Protein AF-A0A3C0GTH6-F1 (afdb_monomer_lite)

Structure (mmCIF, N/CA/C/O backbone):
data_AF-A0A3C0GTH6-F1
#
_entry.id   AF-A0A3C0GTH6-F1
#
loop_
_atom_site.group_PDB
_atom_site.id
_atom_site.type_symbol
_atom_site.label_atom_id
_atom_site.label_alt_id
_atom_site.label_comp_id
_atom_site.label_asym_id
_atom_site.label_entity_id
_atom_site.label_seq_id
_atom_site.pdbx_PDB_ins_code
_atom_site.Cartn_x
_atom_site.Cartn_y
_atom_site.Cartn_z
_atom_site.occupancy
_atom_site.B_iso_or_equiv
_atom_site.auth_seq_id
_atom_site.auth_comp_id
_atom_site.auth_asym_id
_atom_site.auth_atom_id
_atom_site.pdbx_PDB_model_num
ATOM 1 N N . MET A 1 1 ? -40.517 3.176 51.994 1.00 83.94 1 MET A N 1
ATOM 2 C CA . MET A 1 1 ? -39.819 1.890 52.212 1.00 83.94 1 MET A CA 1
ATOM 3 C C . MET A 1 1 ? -38.589 2.144 53.067 1.00 83.94 1 MET A C 1
ATOM 5 O O . MET A 1 1 ? -37.761 2.969 52.677 1.00 83.94 1 MET A O 1
ATOM 9 N N . LYS A 1 2 ? -38.512 1.501 54.236 1.00 91.81 2 LYS A N 1
ATOM 10 C CA . LYS A 1 2 ? -37.347 1.581 55.134 1.00 91.81 2 LYS A CA 1
ATOM 11 C C . LYS A 1 2 ? -36.140 0.867 54.506 1.00 91.81 2 LYS A C 1
ATOM 13 O O . LYS A 1 2 ? -36.317 0.078 53.579 1.00 91.81 2 LYS A O 1
ATOM 18 N N . GLN A 1 3 ? -34.930 1.148 54.989 1.00 92.25 3 GLN A N 1
ATOM 19 C CA . GLN A 1 3 ? -33.700 0.558 54.444 1.00 92.25 3 GLN A CA 1
ATOM 20 C C . GLN A 1 3 ? -33.724 -0.977 54.476 1.00 92.25 3 GLN A C 1
ATOM 22 O O . GLN A 1 3 ? -33.403 -1.603 53.475 1.00 92.25 3 GLN A O 1
ATOM 27 N N . GLU A 1 4 ? -34.162 -1.586 55.577 1.00 93.31 4 GLU A N 1
ATOM 28 C CA . GLU A 1 4 ? -34.229 -3.050 55.721 1.00 93.31 4 GLU A CA 1
ATOM 29 C C . GLU A 1 4 ? -35.105 -3.700 54.646 1.00 93.31 4 GLU A C 1
ATOM 31 O O . GLU A 1 4 ? -34.702 -4.666 54.009 1.00 93.31 4 GLU A O 1
ATOM 36 N N . GLN A 1 5 ? -36.267 -3.105 54.362 1.00 93.12 5 GLN A N 1
ATOM 37 C CA . GLN A 1 5 ? -37.166 -3.562 53.299 1.00 93.12 5 GLN A CA 1
ATOM 38 C C . GLN A 1 5 ? -36.542 -3.392 51.906 1.00 93.12 5 GLN A C 1
ATOM 40 O O . GLN A 1 5 ? -36.746 -4.226 51.029 1.00 93.12 5 GLN A O 1
ATOM 45 N N . PHE A 1 6 ? -35.780 -2.313 51.693 1.00 93.81 6 PHE A N 1
ATOM 46 C CA . PHE A 1 6 ? -35.049 -2.092 50.443 1.00 93.81 6 PHE A CA 1
ATOM 47 C C . PHE A 1 6 ? -33.968 -3.158 50.237 1.00 93.81 6 PHE A C 1
ATOM 49 O O . PHE A 1 6 ? -33.869 -3.719 49.149 1.00 93.81 6 PHE A O 1
ATOM 56 N N . VAL A 1 7 ? -33.197 -3.459 51.285 1.00 94.06 7 VAL A N 1
ATOM 57 C CA . VAL A 1 7 ? -32.156 -4.491 51.255 1.00 94.06 7 VAL A CA 1
ATOM 58 C C . VAL A 1 7 ? -32.780 -5.864 51.027 1.00 94.06 7 VAL A C 1
ATOM 60 O O . VAL A 1 7 ? -32.408 -6.525 50.065 1.00 94.06 7 VAL A O 1
ATOM 63 N N . ALA A 1 8 ? -33.785 -6.255 51.814 1.00 93.88 8 ALA A N 1
ATOM 64 C CA . ALA A 1 8 ? -34.454 -7.549 51.672 1.00 93.88 8 ALA A CA 1
ATOM 65 C C . ALA A 1 8 ? -35.021 -7.774 50.259 1.00 93.88 8 ALA A C 1
ATOM 67 O O . ALA A 1 8 ? -34.976 -8.888 49.744 1.00 93.88 8 ALA A O 1
ATOM 68 N N . ARG A 1 9 ? -35.509 -6.709 49.609 1.00 95.00 9 ARG A N 1
ATOM 69 C CA . ARG A 1 9 ? -36.071 -6.779 48.255 1.00 95.00 9 ARG A CA 1
ATOM 70 C C . ARG A 1 9 ? -35.025 -7.003 47.162 1.00 95.00 9 ARG A C 1
ATOM 72 O O . ARG A 1 9 ? -35.307 -7.738 46.225 1.00 95.00 9 ARG A O 1
ATOM 79 N N . TYR A 1 10 ? -33.865 -6.349 47.238 1.00 95.31 10 TYR A N 1
ATOM 80 C CA . TYR A 1 10 ? -32.895 -6.311 46.129 1.00 95.31 10 TYR A CA 1
ATOM 81 C C . TYR A 1 10 ? -31.595 -7.083 46.399 1.00 95.31 10 TYR A C 1
ATOM 83 O O . TYR A 1 10 ? -30.781 -7.254 45.495 1.00 95.31 10 TYR A O 1
ATOM 91 N N . GLN A 1 11 ? -31.392 -7.592 47.615 1.00 93.44 11 GLN A N 1
ATOM 92 C CA . GLN A 1 11 ? -30.162 -8.284 48.004 1.00 93.44 11 GLN A CA 1
ATOM 93 C C . GLN A 1 11 ? -29.845 -9.503 47.132 1.00 93.44 11 GLN A C 1
ATOM 95 O O . GLN A 1 11 ? -28.676 -9.712 46.807 1.00 93.44 11 GLN A O 1
ATOM 100 N N . GLN A 1 12 ? -30.854 -10.281 46.726 1.00 92.19 12 GLN A N 1
ATOM 101 C CA . GLN A 1 12 ? -30.642 -11.436 45.848 1.00 92.19 12 GLN A CA 1
ATOM 102 C C . GLN A 1 12 ? -30.121 -11.016 44.466 1.00 92.19 12 GLN A C 1
ATOM 104 O O . GLN A 1 12 ? -29.203 -11.647 43.943 1.00 92.19 12 GLN A O 1
ATOM 109 N N . GLU A 1 13 ? -30.639 -9.916 43.906 1.00 92.12 13 GLU A N 1
ATOM 110 C CA . GLU A 1 13 ? -30.158 -9.365 42.632 1.00 92.12 13 GLU A CA 1
ATOM 111 C C . GLU A 1 13 ? -28.698 -8.906 42.745 1.00 92.12 13 GLU A C 1
ATOM 1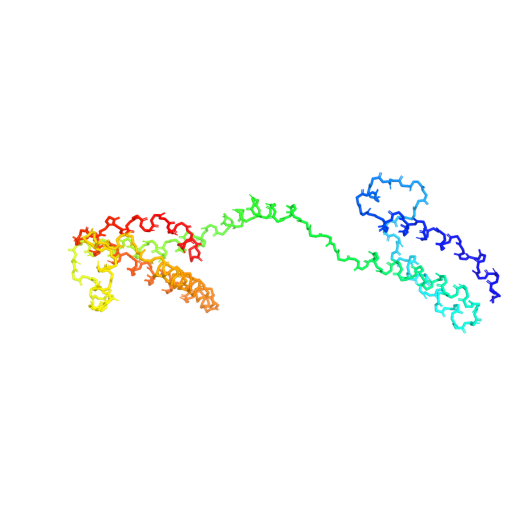13 O O . GLU A 1 13 ? -27.885 -9.200 41.868 1.00 92.12 13 GLU A O 1
ATOM 118 N N . TRP A 1 14 ? -28.339 -8.237 43.846 1.00 94.31 14 TRP A N 1
ATOM 119 C CA . TRP A 1 14 ? -26.960 -7.801 44.08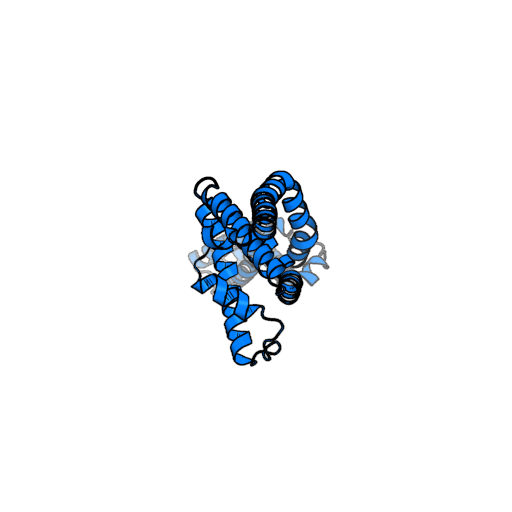6 1.00 94.31 14 TRP A CA 1
ATOM 120 C C . TRP A 1 14 ? -26.004 -8.980 44.227 1.00 94.31 14 TRP A C 1
ATOM 122 O O . TRP A 1 14 ? -24.937 -8.959 43.630 1.00 94.31 14 TRP A O 1
ATOM 132 N N . GLN A 1 15 ? -26.397 -10.027 44.957 1.00 92.25 15 GLN A N 1
ATOM 133 C CA . GLN A 1 15 ? -25.591 -11.241 45.116 1.00 92.25 15 GLN A CA 1
ATOM 134 C C . GLN A 1 15 ? -25.435 -12.022 43.804 1.00 92.25 15 GLN A C 1
ATOM 136 O O . GLN A 1 15 ? -24.406 -12.658 43.584 1.00 92.25 15 GLN A O 1
ATOM 141 N N . ALA A 1 16 ? -26.449 -12.022 42.935 1.00 90.12 16 ALA A N 1
ATOM 142 C CA . ALA A 1 16 ? -26.350 -12.632 41.610 1.00 90.12 16 ALA A CA 1
ATOM 143 C C . ALA A 1 16 ? -25.359 -11.867 40.719 1.00 90.12 16 ALA A C 1
ATOM 145 O O . ALA A 1 16 ? -24.488 -12.478 40.099 1.00 90.12 16 ALA A O 1
ATOM 146 N N . LEU A 1 17 ? -25.440 -10.532 40.720 1.00 90.12 17 LEU A N 1
ATOM 147 C CA . LEU A 1 17 ? -24.516 -9.682 39.975 1.00 90.12 17 LEU A CA 1
ATOM 148 C C . LEU A 1 17 ? -23.083 -9.787 40.515 1.00 90.12 17 LEU A C 1
ATOM 150 O O . LEU A 1 17 ? -22.151 -9.930 39.738 1.00 90.12 17 LEU A O 1
ATOM 154 N N . GLU A 1 18 ? -22.903 -9.784 41.834 1.00 90.25 18 GLU A N 1
ATOM 155 C CA . GLU A 1 18 ? -21.604 -9.935 42.503 1.00 90.25 18 GLU A CA 1
ATOM 156 C C . GLU A 1 18 ? -20.920 -11.263 42.135 1.00 90.25 18 GLU A C 1
ATOM 158 O O . GLU A 1 18 ? -19.745 -11.278 41.770 1.00 90.25 18 GLU A O 1
ATOM 163 N N . ARG A 1 19 ? -21.674 -12.373 42.116 1.00 87.75 19 ARG A N 1
ATOM 164 C CA . ARG A 1 19 ? -21.174 -13.678 41.644 1.00 87.75 19 ARG A CA 1
ATOM 165 C C . ARG A 1 19 ? -20.770 -13.647 40.171 1.00 87.75 19 ARG A C 1
ATOM 167 O O . ARG A 1 19 ? -19.719 -14.177 39.815 1.00 87.75 19 ARG A O 1
ATOM 174 N N . TRP A 1 20 ? -21.576 -13.015 39.320 1.00 87.62 20 TRP A N 1
ATOM 175 C CA . TRP A 1 20 ? -21.251 -12.863 37.902 1.00 87.62 20 TRP A CA 1
ATOM 176 C C . TRP A 1 20 ? -19.966 -12.040 37.696 1.00 87.62 20 TRP A C 1
ATOM 178 O O . TRP A 1 20 ? -19.085 -12.445 36.933 1.00 87.62 20 TRP A O 1
ATOM 188 N N . LEU A 1 21 ? -19.818 -10.931 38.432 1.00 87.81 21 LEU A N 1
ATOM 189 C CA . LEU A 1 21 ? -18.628 -10.077 38.399 1.00 87.81 21 LEU A CA 1
ATOM 190 C C . LEU A 1 21 ? -17.369 -10.838 38.827 1.00 87.81 21 LEU A C 1
ATOM 192 O O . LEU A 1 21 ? -16.340 -10.704 38.169 1.00 87.81 21 LEU A O 1
ATOM 196 N N . ALA A 1 22 ? -17.451 -11.672 39.867 1.00 85.00 22 ALA A N 1
ATOM 197 C CA . ALA A 1 22 ? -16.329 -12.499 40.312 1.00 85.00 22 ALA A CA 1
ATOM 198 C C . ALA A 1 22 ? -15.879 -13.494 39.224 1.00 85.00 22 ALA A C 1
ATOM 200 O O . ALA A 1 22 ? -14.697 -13.564 38.889 1.00 85.00 22 ALA A O 1
ATOM 201 N N . LEU A 1 23 ? -16.824 -14.199 38.590 1.00 81.81 23 LEU A N 1
ATOM 202 C CA . LEU A 1 23 ? -16.525 -15.175 37.532 1.00 81.81 23 LEU A CA 1
ATOM 203 C C . LEU A 1 23 ? -15.891 -14.536 36.286 1.00 81.81 23 LEU A C 1
ATOM 205 O O . LEU A 1 23 ? -15.044 -15.141 35.624 1.00 81.81 23 LEU A O 1
ATOM 209 N N . ARG A 1 24 ? -16.327 -13.326 35.924 1.00 78.00 24 ARG A N 1
ATOM 210 C CA . ARG A 1 24 ? -15.932 -12.642 34.680 1.00 78.00 24 ARG A CA 1
ATOM 211 C C . ARG A 1 24 ? -14.771 -11.655 34.876 1.00 78.00 24 ARG A C 1
ATOM 213 O O . ARG A 1 24 ? -14.090 -11.331 33.902 1.00 78.00 24 ARG A O 1
ATOM 220 N N . GLY A 1 25 ? -14.507 -11.233 36.114 1.00 70.12 25 GLY A N 1
ATOM 221 C CA . GLY A 1 25 ? -13.429 -10.320 36.501 1.00 70.12 25 GLY A CA 1
ATOM 222 C C . GLY A 1 25 ? -12.029 -10.932 36.443 1.00 70.12 25 GLY A C 1
ATOM 223 O O . GLY A 1 25 ? -11.087 -10.256 36.035 1.00 70.12 25 GLY A O 1
ATOM 224 N N . GLU A 1 26 ? -11.881 -12.216 36.780 1.00 65.56 26 GLU A N 1
ATOM 225 C CA . GLU A 1 26 ? -10.556 -12.820 36.992 1.00 65.56 26 GLU A CA 1
ATOM 226 C C . GLU A 1 26 ? -9.859 -13.321 35.714 1.00 65.56 26 GLU A C 1
ATOM 228 O O . GLU A 1 26 ? -8.633 -13.379 35.670 1.00 65.56 26 GLU A O 1
ATOM 233 N N . SER A 1 27 ? -10.590 -13.683 34.650 1.00 60.59 27 SER A N 1
ATOM 234 C CA . SER A 1 27 ? -10.046 -13.857 33.285 1.00 60.59 27 SER A CA 1
ATOM 235 C C . SER A 1 27 ? -11.119 -14.305 32.286 1.00 60.59 27 SER A C 1
ATOM 237 O O . SER A 1 27 ? -11.820 -15.292 32.502 1.00 60.59 27 SER A O 1
ATOM 239 N N . ALA A 1 28 ? -11.162 -13.677 31.105 1.00 58.16 28 ALA A N 1
ATOM 240 C CA . ALA A 1 28 ? -12.098 -14.045 30.033 1.00 58.16 28 ALA A CA 1
ATOM 241 C C . ALA A 1 28 ? -11.975 -15.519 29.577 1.00 58.16 28 ALA A C 1
ATOM 243 O O . ALA A 1 28 ? -12.944 -16.109 29.105 1.00 58.16 28 ALA A O 1
ATOM 244 N N . ARG A 1 29 ? -10.789 -16.136 29.728 1.00 55.38 29 ARG A N 1
ATOM 245 C CA . ARG A 1 29 ? -10.550 -17.554 29.397 1.00 55.38 29 ARG A CA 1
ATOM 246 C C . ARG A 1 29 ? -11.097 -18.529 30.447 1.00 55.38 29 ARG A C 1
ATOM 248 O O . ARG A 1 29 ? -11.616 -19.566 30.043 1.00 55.38 29 ARG A O 1
ATOM 255 N N . ARG A 1 30 ? -11.006 -18.233 31.753 1.00 58.69 30 ARG A N 1
ATOM 256 C CA . ARG A 1 30 ? -11.640 -19.075 32.792 1.00 58.69 30 ARG A CA 1
ATOM 257 C C . ARG A 1 30 ? -13.153 -18.920 32.765 1.00 58.69 30 ARG A C 1
ATOM 259 O O . ARG A 1 30 ? -13.859 -19.921 32.815 1.00 58.69 30 ARG A O 1
ATOM 266 N N . ALA A 1 31 ? -13.629 -17.696 32.554 1.00 59.06 31 ALA A N 1
ATOM 267 C CA . ALA A 1 31 ? -15.051 -17.395 32.525 1.00 59.06 31 ALA A CA 1
ATOM 268 C C . ALA A 1 31 ? -15.803 -18.139 31.399 1.00 59.06 31 ALA A C 1
ATOM 270 O O . ALA A 1 31 ? -16.915 -18.607 31.613 1.00 59.06 31 ALA A O 1
ATOM 271 N N . ARG A 1 32 ? -15.178 -18.326 30.224 1.00 58.53 32 ARG A N 1
ATOM 272 C CA . ARG A 1 32 ? -15.741 -19.134 29.120 1.00 58.53 32 ARG A CA 1
ATOM 273 C C . ARG A 1 32 ? -15.737 -20.646 29.370 1.00 58.53 32 ARG A C 1
ATOM 275 O O . ARG A 1 32 ? -16.474 -21.356 28.702 1.00 58.53 32 ARG A O 1
ATOM 282 N N . ARG A 1 33 ? -14.883 -21.150 30.269 1.00 58.53 33 ARG A N 1
ATOM 283 C CA . ARG A 1 33 ? -14.788 -22.588 30.588 1.00 58.53 33 ARG A CA 1
ATOM 284 C C . ARG A 1 33 ? -15.722 -23.006 31.720 1.00 58.53 33 ARG A C 1
ATOM 286 O O . ARG A 1 33 ? -16.076 -24.175 31.798 1.00 58.53 33 ARG A O 1
ATOM 293 N N . GLN A 1 34 ? -16.106 -22.075 32.587 1.00 59.78 34 GLN A N 1
ATOM 294 C CA . GLN A 1 34 ? -17.060 -22.322 33.661 1.00 59.78 34 GLN A CA 1
ATOM 295 C C . GLN A 1 34 ? -18.467 -21.965 33.180 1.00 59.78 34 GLN A C 1
ATOM 297 O O . GLN A 1 34 ? -18.884 -20.808 33.237 1.00 59.78 34 GLN A O 1
ATOM 302 N N . VAL A 1 35 ? -19.197 -22.974 32.701 1.00 54.44 35 VAL A N 1
ATOM 303 C CA . VAL A 1 35 ? -20.661 -22.923 32.637 1.00 54.44 35 VAL A CA 1
ATOM 304 C C . VAL A 1 35 ? -21.136 -23.049 34.081 1.00 54.44 35 VAL A C 1
ATOM 306 O O . VAL A 1 35 ? -21.155 -24.139 34.643 1.00 54.44 35 VAL A O 1
ATOM 309 N N . ALA A 1 36 ? -21.376 -21.917 34.735 1.00 56.75 36 ALA A N 1
ATOM 310 C CA . ALA A 1 36 ? -21.916 -21.921 36.083 1.00 56.75 36 ALA A CA 1
ATOM 311 C C . ALA A 1 36 ? -23.438 -22.076 35.994 1.00 56.75 36 ALA A C 1
ATOM 313 O O . ALA A 1 36 ? -24.129 -21.130 35.612 1.00 56.75 36 ALA A O 1
ATOM 314 N N . ASP A 1 37 ? -23.947 -23.253 36.364 1.00 52.50 37 ASP A N 1
ATOM 315 C CA . ASP A 1 37 ? -25.364 -23.431 36.690 1.00 52.50 37 ASP A CA 1
ATOM 316 C C . ASP A 1 37 ? -25.766 -22.358 37.719 1.00 52.50 37 ASP A C 1
ATOM 318 O O . ASP A 1 37 ? -25.103 -22.181 38.744 1.00 52.50 37 ASP A O 1
ATOM 322 N N . ASN A 1 38 ? -26.844 -21.620 37.437 1.00 55.56 38 ASN A N 1
ATOM 323 C CA . ASN A 1 38 ? -27.383 -20.508 38.241 1.00 55.56 38 ASN A CA 1
ATOM 324 C C . ASN A 1 38 ? -26.607 -19.171 38.236 1.00 55.56 38 ASN A C 1
ATOM 326 O O . ASN A 1 38 ? -26.821 -18.345 39.134 1.00 55.56 38 ASN A O 1
ATOM 330 N N . ALA A 1 39 ? -25.734 -18.910 37.258 1.00 66.75 39 ALA A N 1
ATOM 331 C CA . ALA A 1 39 ? -25.234 -17.553 37.004 1.00 66.75 39 ALA A CA 1
ATOM 332 C C . ALA A 1 39 ? -26.184 -16.766 36.080 1.00 66.75 39 ALA A C 1
ATOM 334 O O . ALA A 1 39 ? -26.889 -17.350 35.263 1.00 66.75 39 ALA A O 1
ATOM 335 N N . LEU A 1 40 ? -26.207 -15.433 36.212 1.00 79.25 40 LEU A N 1
ATOM 336 C CA . LEU A 1 40 ? -26.922 -14.557 35.273 1.00 79.25 40 LEU A CA 1
ATOM 337 C C . LEU A 1 40 ? -26.399 -14.784 33.847 1.00 79.25 40 LEU A C 1
ATOM 339 O O . LEU A 1 40 ? -25.184 -14.887 33.656 1.00 79.25 40 LEU A O 1
ATOM 343 N N . ASN A 1 41 ? -27.298 -14.811 32.861 1.00 82.12 41 ASN A N 1
ATOM 344 C CA . ASN A 1 41 ? -26.899 -14.851 31.458 1.00 82.12 41 ASN A CA 1
ATOM 345 C C . ASN A 1 41 ? -26.163 -13.559 31.093 1.00 82.12 41 ASN A C 1
ATOM 347 O O . ASN A 1 41 ? -26.566 -12.470 31.506 1.00 82.12 41 ASN A O 1
ATOM 351 N N . ASP A 1 42 ? -25.113 -13.675 30.276 1.00 83.62 42 ASP A N 1
ATOM 352 C CA . ASP A 1 42 ? -24.306 -12.525 29.846 1.00 83.62 42 ASP A CA 1
ATOM 353 C C . ASP A 1 42 ? -25.165 -11.462 29.110 1.00 83.62 42 ASP A C 1
ATOM 355 O O . ASP A 1 42 ? -24.876 -10.268 29.197 1.00 83.62 42 ASP A O 1
ATOM 359 N N . GLU A 1 43 ? -26.258 -11.876 28.455 1.00 85.31 43 GLU A N 1
ATOM 360 C CA . GLU A 1 43 ? -27.211 -11.008 27.739 1.00 85.31 43 GLU A CA 1
ATOM 361 C C . GLU A 1 43 ? -28.067 -10.126 28.667 1.00 85.31 43 GLU A C 1
ATOM 363 O O . GLU A 1 43 ? -28.437 -9.010 28.294 1.00 85.31 43 GLU A O 1
ATOM 368 N N . ASP A 1 44 ? -28.332 -10.575 29.898 1.00 88.12 44 ASP A N 1
ATOM 369 C CA . ASP A 1 44 ? -29.209 -9.878 30.850 1.00 88.12 44 ASP A CA 1
ATOM 370 C C . ASP A 1 44 ? -28.457 -8.812 31.671 1.00 88.12 44 ASP A C 1
ATOM 372 O O . ASP A 1 44 ? -29.049 -7.910 32.281 1.00 88.12 44 ASP A O 1
ATOM 376 N N . ILE A 1 45 ? -27.122 -8.860 31.672 1.00 90.38 45 ILE A N 1
ATOM 377 C CA . ILE A 1 45 ? -26.257 -7.998 32.489 1.00 90.38 45 ILE A CA 1
ATOM 378 C C . ILE A 1 45 ? -26.481 -6.498 32.262 1.00 90.38 45 ILE A C 1
ATOM 380 O O . ILE A 1 45 ? -26.557 -5.772 33.260 1.00 90.38 45 ILE A O 1
ATOM 384 N N . PRO A 1 46 ? -26.663 -5.981 31.029 1.00 91.94 46 PRO A N 1
ATOM 385 C CA . PRO A 1 46 ? -26.982 -4.568 30.827 1.00 91.94 46 PRO A CA 1
ATOM 386 C C . PRO A 1 46 ? -28.263 -4.133 31.556 1.00 91.94 46 PRO A C 1
ATOM 388 O O . PRO A 1 46 ? -28.354 -3.005 32.050 1.00 91.94 46 PRO A O 1
ATOM 391 N N . GLN A 1 47 ? -29.267 -5.010 31.663 1.00 93.75 47 GLN A N 1
ATOM 392 C CA . GLN A 1 47 ? -30.494 -4.715 32.401 1.00 93.75 47 GLN A CA 1
ATOM 393 C C . GLN A 1 47 ? -30.247 -4.687 33.914 1.00 93.75 47 GLN A C 1
ATOM 395 O O . GLN A 1 47 ? -30.648 -3.719 34.568 1.00 93.75 47 GLN A O 1
ATOM 400 N N . HIS A 1 48 ? -29.554 -5.690 34.457 1.00 93.25 48 HIS A N 1
ATOM 401 C CA . HIS A 1 48 ? -29.194 -5.748 35.879 1.00 93.25 48 HIS A CA 1
ATOM 402 C C . HIS A 1 48 ? -28.304 -4.571 36.301 1.00 93.25 48 HIS A C 1
ATOM 404 O O . HIS A 1 48 ? -28.533 -3.964 37.347 1.00 93.25 48 HIS A O 1
ATOM 410 N N . TYR A 1 49 ? -27.354 -4.172 35.453 1.00 94.56 49 TYR A N 1
ATOM 411 C CA . TYR A 1 49 ? -26.499 -3.008 35.679 1.00 94.56 49 TYR A CA 1
ATOM 412 C C . TYR A 1 49 ? -27.302 -1.701 35.744 1.00 94.56 49 TYR A C 1
ATOM 414 O O . TYR A 1 49 ? -27.139 -0.912 36.676 1.00 94.56 49 TYR A O 1
ATOM 422 N N . ARG A 1 50 ? -28.239 -1.481 34.809 1.00 95.12 50 ARG A N 1
ATOM 423 C CA . ARG A 1 50 ? -29.129 -0.304 34.848 1.00 95.12 50 ARG A CA 1
ATOM 424 C C . ARG A 1 50 ? -29.979 -0.271 36.120 1.00 95.12 50 ARG A C 1
ATOM 426 O O . ARG A 1 50 ? -30.127 0.796 36.717 1.00 95.12 50 ARG A O 1
ATOM 433 N N . ARG A 1 51 ? -30.501 -1.422 36.560 1.00 95.75 51 ARG A N 1
ATOM 434 C CA . ARG A 1 51 ? -31.253 -1.539 37.822 1.00 95.75 51 ARG A CA 1
ATOM 435 C C . ARG A 1 51 ? -30.386 -1.214 39.037 1.00 95.75 51 ARG A C 1
ATOM 437 O O . ARG A 1 51 ? -30.828 -0.447 39.891 1.00 95.75 51 ARG A O 1
ATOM 444 N N . LEU A 1 52 ? -29.145 -1.702 39.083 1.00 96.50 52 LEU A N 1
ATOM 445 C CA . LEU A 1 52 ? -28.189 -1.356 40.138 1.00 96.50 52 LEU A CA 1
ATOM 446 C C . LEU A 1 52 ? -27.949 0.160 40.204 1.00 96.50 52 LEU A C 1
ATOM 448 O O . LEU A 1 52 ? -27.986 0.742 41.288 1.00 96.50 52 LEU A O 1
ATOM 452 N N . CYS A 1 53 ? -27.766 0.822 39.059 1.00 96.62 53 CYS A N 1
ATOM 453 C CA . CYS A 1 53 ? -27.602 2.277 39.003 1.00 96.62 53 CYS A CA 1
ATOM 454 C C . CYS A 1 53 ? -28.836 3.022 39.541 1.00 96.62 53 CYS A C 1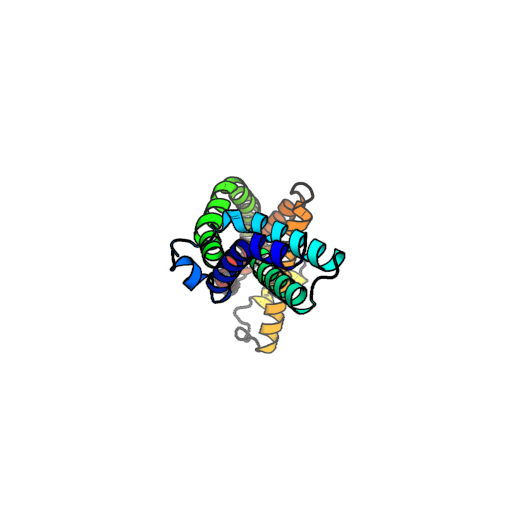
ATOM 456 O O . CYS A 1 53 ? -28.695 3.977 40.309 1.00 96.62 53 CYS A O 1
ATOM 458 N N . GLN A 1 54 ? -30.047 2.567 39.200 1.00 97.19 54 GLN A N 1
ATOM 459 C CA . GLN A 1 54 ? -31.296 3.124 39.738 1.00 97.19 54 GLN A CA 1
ATOM 460 C C . GLN A 1 54 ? -31.400 2.929 41.259 1.00 97.19 54 GLN A C 1
ATOM 462 O O . GLN A 1 54 ? -31.764 3.855 41.985 1.00 97.19 54 GLN A O 1
ATOM 467 N N . GLN A 1 55 ? -31.046 1.742 41.754 1.00 96.75 55 GLN A N 1
ATOM 468 C CA . GLN A 1 55 ? -31.042 1.404 43.179 1.00 96.75 55 GLN A CA 1
ATOM 469 C C . GLN A 1 55 ? -30.016 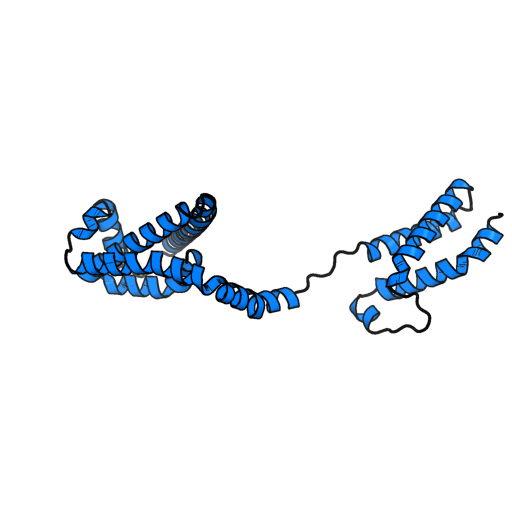2.240 43.958 1.00 96.75 55 GLN A C 1
ATOM 471 O O . GLN A 1 55 ? -30.345 2.757 45.026 1.00 96.75 55 GLN A O 1
ATOM 476 N N . LEU A 1 56 ? -28.815 2.449 43.409 1.00 97.56 56 LEU A N 1
ATOM 477 C CA . LEU A 1 56 ? -27.790 3.328 43.979 1.00 97.56 56 LEU A CA 1
ATOM 478 C C . LEU A 1 56 ? -28.271 4.786 44.048 1.00 97.56 56 LEU A C 1
ATOM 480 O O . LEU A 1 56 ? -28.136 5.431 45.089 1.00 97.56 56 LEU A O 1
ATOM 484 N N . ALA A 1 57 ? -28.871 5.301 42.971 1.00 96.94 57 ALA A N 1
ATOM 485 C CA . ALA A 1 57 ? -29.430 6.653 42.946 1.00 96.94 57 ALA A CA 1
ATOM 486 C C . ALA A 1 57 ? -30.552 6.827 43.985 1.00 96.94 57 ALA A C 1
ATOM 488 O O . ALA A 1 57 ? -30.590 7.831 44.701 1.00 96.94 57 ALA A O 1
ATOM 489 N N . LEU A 1 58 ? -31.432 5.828 44.124 1.00 96.62 58 LEU A N 1
ATOM 490 C CA . LEU A 1 58 ? -32.506 5.844 45.116 1.00 96.62 58 LEU A CA 1
ATOM 491 C C . LEU A 1 58 ? -31.969 5.782 46.553 1.00 96.62 58 LEU A C 1
ATOM 493 O O . LEU A 1 58 ? -32.466 6.510 47.412 1.00 96.62 58 LEU A O 1
ATOM 497 N N . ALA A 1 59 ? -30.956 4.947 46.809 1.00 96.19 59 ALA A N 1
ATOM 498 C CA . ALA A 1 59 ? -30.322 4.820 48.119 1.00 96.19 59 ALA A CA 1
ATOM 499 C C . ALA A 1 59 ? -29.655 6.131 48.561 1.00 96.19 59 ALA A C 1
ATOM 501 O O . ALA A 1 59 ? -29.833 6.550 49.705 1.00 96.19 59 ALA A O 1
ATOM 502 N N . ARG A 1 60 ? -28.972 6.821 47.635 1.00 96.38 60 ARG A N 1
ATOM 503 C CA . ARG A 1 60 ? -28.397 8.156 47.868 1.00 96.38 60 ARG A CA 1
ATOM 504 C C . ARG A 1 60 ? -29.475 9.199 48.157 1.00 96.38 60 ARG A C 1
ATOM 506 O O . ARG A 1 60 ? -29.395 9.887 49.166 1.00 96.38 60 ARG A O 1
ATOM 513 N N . LYS A 1 61 ? -30.516 9.279 47.317 1.00 96.38 61 LYS A N 1
ATOM 514 C CA . LYS A 1 61 ? -31.612 10.254 47.480 1.00 96.38 61 LYS A CA 1
ATOM 515 C C . LYS A 1 61 ? -32.353 10.096 48.811 1.00 96.38 61 LYS A C 1
ATOM 517 O O . LYS A 1 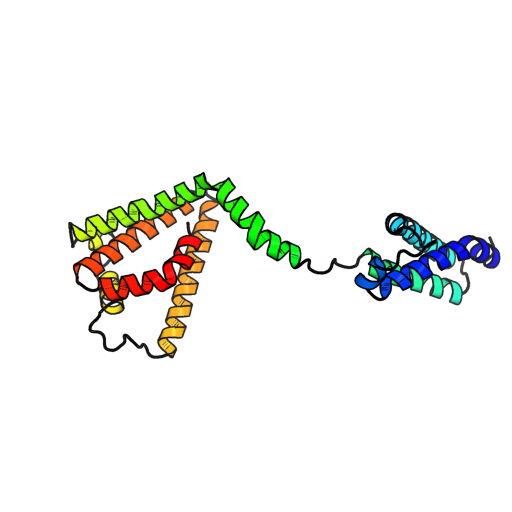61 ? -32.832 11.080 49.362 1.00 96.38 61 LYS A O 1
ATOM 522 N N . ARG A 1 62 ? -32.484 8.866 49.313 1.00 94.88 62 ARG A N 1
ATOM 523 C CA . ARG A 1 62 ? -33.173 8.571 50.579 1.00 94.88 62 ARG A CA 1
ATOM 524 C C . ARG A 1 62 ? -32.285 8.666 51.820 1.00 94.88 62 ARG A C 1
ATOM 526 O O . ARG A 1 62 ? -32.807 8.466 52.911 1.00 94.88 62 ARG A O 1
ATOM 533 N N . GLY A 1 63 ? -30.988 8.938 51.667 1.00 93.94 63 GLY A N 1
ATOM 534 C CA . GLY A 1 63 ? -30.062 9.022 52.797 1.00 93.94 63 GLY A CA 1
ATOM 535 C C . GLY A 1 63 ? -29.906 7.700 53.555 1.00 93.94 63 GLY A C 1
ATOM 536 O O . GLY A 1 63 ? -29.844 7.704 54.780 1.00 93.94 63 GLY A O 1
ATOM 537 N N . TYR A 1 64 ? -29.893 6.561 52.850 1.00 96.25 64 TYR A N 1
ATOM 538 C CA . TYR A 1 64 ? -29.581 5.269 53.475 1.00 96.25 64 TYR A CA 1
ATOM 539 C C . TYR A 1 64 ? -28.125 5.211 53.964 1.00 96.25 64 TYR A C 1
ATOM 541 O O . TYR A 1 64 ? -27.311 6.071 53.629 1.00 96.25 64 TYR A O 1
ATOM 549 N N . SER A 1 65 ? -27.797 4.191 54.765 1.00 96.31 65 SER A N 1
ATOM 550 C CA . SER A 1 65 ? -26.506 4.104 55.445 1.00 96.31 65 SER A CA 1
ATOM 551 C C . SER A 1 65 ? -25.318 4.200 54.472 1.00 96.31 65 SER A C 1
ATOM 553 O O . SER A 1 65 ? -25.359 3.618 53.379 1.00 96.31 65 SER A O 1
ATOM 555 N N . PRO A 1 66 ? -24.218 4.874 54.870 1.00 95.00 66 PRO A N 1
ATOM 556 C CA . PRO A 1 66 ? -23.027 5.002 54.030 1.00 95.00 66 PRO A CA 1
ATOM 557 C C . PRO A 1 66 ? -22.465 3.653 53.568 1.00 95.00 66 PRO A C 1
ATOM 559 O O . PRO A 1 66 ? -22.009 3.528 52.437 1.00 95.00 66 PRO A O 1
ATOM 562 N N . GLN A 1 67 ? -22.564 2.622 54.414 1.00 95.38 67 GLN A N 1
ATOM 563 C CA . GLN A 1 67 ? -22.117 1.257 54.116 1.00 95.38 67 GLN A CA 1
ATOM 564 C C . GLN A 1 67 ? -22.886 0.643 52.937 1.00 95.38 67 GLN A C 1
ATOM 566 O O . GLN A 1 67 ? -22.282 0.047 52.045 1.00 95.38 67 GLN A O 1
ATOM 571 N N . LEU A 1 68 ? -24.214 0.815 52.897 1.00 94.88 68 LEU A N 1
ATOM 572 C CA . LEU A 1 68 ? -25.035 0.310 51.797 1.00 94.88 68 LEU A CA 1
ATOM 573 C C . LEU A 1 68 ? -24.706 1.043 50.494 1.00 94.88 68 LEU A C 1
ATOM 575 O O . LEU A 1 68 ? -24.515 0.408 49.459 1.00 94.88 68 LEU A O 1
ATOM 579 N N . VAL A 1 69 ? -24.613 2.374 50.548 1.00 96.75 69 VAL A N 1
ATOM 580 C CA . VAL A 1 69 ? -24.278 3.193 49.375 1.00 96.75 69 VAL A CA 1
ATOM 581 C C . VAL A 1 69 ? -22.899 2.820 48.829 1.00 96.75 69 VAL A C 1
ATOM 583 O O . VAL A 1 69 ? -22.764 2.624 47.621 1.00 96.75 69 VAL A O 1
ATOM 586 N N . ALA A 1 70 ? -21.902 2.658 49.703 1.00 96.44 70 ALA A N 1
ATOM 587 C CA . ALA A 1 70 ? -20.553 2.250 49.324 1.00 96.44 70 ALA A CA 1
ATOM 588 C C . ALA A 1 70 ? -20.540 0.874 48.641 1.00 96.44 70 ALA A C 1
ATOM 590 O O . ALA A 1 70 ? -19.920 0.723 47.589 1.00 96.44 70 ALA A O 1
ATOM 591 N N . ARG A 1 71 ? -21.287 -0.106 49.171 1.00 95.31 71 ARG A N 1
ATOM 592 C CA . ARG A 1 71 ? -21.410 -1.436 48.555 1.00 95.31 71 ARG A CA 1
ATOM 593 C C . ARG A 1 71 ? -21.986 -1.369 47.139 1.00 95.31 71 ARG A C 1
ATOM 595 O O . ARG A 1 71 ? -21.412 -1.939 46.215 1.00 95.31 71 ARG A O 1
ATOM 602 N N . LEU A 1 72 ? -23.109 -0.672 46.953 1.00 96.38 72 LEU A N 1
ATOM 603 C CA . LEU A 1 72 ? -23.749 -0.554 45.634 1.00 96.38 72 LEU A CA 1
ATOM 604 C C . LEU A 1 72 ? -22.870 0.206 44.638 1.00 96.38 72 LEU A C 1
ATOM 606 O O . LEU A 1 72 ? -22.835 -0.127 43.454 1.00 96.38 72 LEU A O 1
ATOM 610 N N . GLN A 1 73 ? -22.140 1.211 45.119 1.00 96.69 73 GLN A N 1
ATOM 611 C CA . GLN A 1 73 ? -21.189 1.959 44.310 1.00 96.69 73 GLN A CA 1
ATOM 612 C C . GLN A 1 73 ? -20.023 1.082 43.843 1.00 96.69 73 GLN A C 1
ATOM 614 O O . GLN A 1 73 ? -19.662 1.158 42.671 1.00 96.69 73 GLN A O 1
ATOM 619 N N . LEU A 1 74 ? -19.482 0.227 44.713 1.00 94.75 74 LEU A N 1
ATOM 620 C CA . LEU A 1 74 ? -18.409 -0.705 44.366 1.00 94.75 74 LEU A CA 1
ATOM 621 C C . LEU A 1 74 ? -18.865 -1.714 43.301 1.00 94.75 74 LEU A C 1
ATOM 623 O O . LEU A 1 74 ? -18.186 -1.877 42.288 1.00 94.75 74 LEU A O 1
ATOM 627 N N . LEU A 1 75 ? -20.050 -2.313 43.468 1.00 93.88 75 LEU A N 1
ATOM 628 C CA . LEU A 1 75 ? -20.636 -3.211 42.461 1.00 93.88 75 LEU A CA 1
ATOM 629 C C . LEU A 1 75 ? -20.832 -2.508 41.110 1.00 93.88 75 LEU A C 1
ATOM 631 O O . LEU A 1 75 ? -20.564 -3.083 40.056 1.00 93.88 75 LEU A O 1
ATOM 635 N N . MET A 1 76 ? -21.267 -1.245 41.129 1.00 95.50 76 MET A N 1
ATOM 636 C CA . MET A 1 76 ? -21.462 -0.458 39.912 1.00 95.50 76 MET A CA 1
ATOM 637 C C . MET A 1 76 ? -20.127 -0.171 39.217 1.00 95.50 76 MET A C 1
ATOM 639 O O . MET A 1 76 ? -20.029 -0.320 38.001 1.00 95.50 76 MET A O 1
ATOM 643 N N . GLN A 1 77 ? -19.085 0.186 39.968 1.00 93.06 77 GLN A N 1
ATOM 644 C CA . GLN A 1 77 ? -17.753 0.431 39.409 1.00 93.06 77 GLN A CA 1
ATOM 645 C C . GLN A 1 77 ? -17.160 -0.834 38.775 1.00 93.06 77 GLN A C 1
ATOM 647 O O . GLN A 1 77 ? -16.662 -0.783 37.650 1.00 93.06 77 GLN A O 1
ATOM 652 N N . GLN A 1 78 ? -17.273 -1.981 39.449 1.00 90.31 78 GLN A N 1
ATOM 653 C CA . GLN A 1 78 ? -16.821 -3.268 38.913 1.00 90.31 78 GLN A CA 1
ATOM 654 C C . GLN A 1 78 ? -17.592 -3.667 37.647 1.00 90.31 78 GLN A C 1
ATOM 656 O O . GLN A 1 78 ? -16.986 -4.062 36.650 1.00 90.31 78 GLN A O 1
ATOM 661 N N . GLY A 1 79 ? -18.920 -3.510 37.652 1.00 89.94 79 GLY A N 1
ATOM 662 C CA . GLY A 1 79 ? -19.752 -3.775 36.477 1.00 89.94 79 GLY A CA 1
ATOM 663 C C . GLY A 1 79 ? -19.414 -2.878 35.294 1.00 89.94 79 GLY A C 1
ATOM 664 O O . GLY A 1 79 ? -19.340 -3.359 34.165 1.00 89.94 79 GLY A O 1
ATOM 665 N N . HIS A 1 80 ? -19.125 -1.600 35.549 1.00 90.12 80 HIS A N 1
ATOM 666 C CA . HIS A 1 80 ? -18.714 -0.659 34.513 1.00 90.12 80 HIS A CA 1
ATOM 667 C C . HIS A 1 80 ? -17.434 -1.118 33.804 1.00 90.12 80 HIS A C 1
ATOM 669 O O . HIS A 1 80 ? -17.389 -1.162 32.575 1.00 90.12 80 HIS A O 1
ATOM 675 N N . GLY A 1 81 ? -16.419 -1.524 34.574 1.00 85.12 81 GLY A N 1
ATOM 676 C CA . GLY A 1 81 ? -15.137 -1.971 34.028 1.00 85.12 81 GLY A CA 1
ATOM 677 C C . GLY A 1 81 ? -15.239 -3.209 33.133 1.00 85.12 81 GLY A C 1
ATOM 678 O O . GLY A 1 81 ? -14.441 -3.353 32.211 1.00 85.12 81 GLY A O 1
ATOM 679 N N . LEU A 1 82 ? -16.219 -4.087 33.369 1.00 84.06 82 LEU A N 1
ATOM 680 C CA . LEU A 1 82 ? -16.438 -5.283 32.550 1.00 84.06 82 LEU A CA 1
ATOM 681 C C . LEU A 1 82 ? -17.327 -5.027 31.329 1.00 84.06 82 LEU A C 1
ATOM 683 O O . LEU A 1 82 ? -16.994 -5.502 30.245 1.00 84.06 82 LEU A O 1
ATOM 687 N N . LEU A 1 83 ? -18.417 -4.267 31.479 1.00 85.00 83 LEU A N 1
ATOM 688 C CA . LEU A 1 83 ? -19.344 -3.947 30.382 1.00 85.00 83 LEU A CA 1
ATOM 689 C C . LEU A 1 83 ? -18.694 -3.096 29.288 1.00 85.00 83 LEU A C 1
ATOM 691 O O . LEU A 1 83 ? -18.969 -3.296 28.109 1.00 85.00 83 LEU A O 1
ATOM 695 N N . TYR A 1 84 ? -17.823 -2.167 29.677 1.00 83.88 84 TYR A N 1
ATOM 696 C CA . TYR A 1 84 ? -17.164 -1.235 28.760 1.00 83.88 84 TYR A CA 1
ATOM 697 C C . TYR A 1 84 ? -15.701 -1.606 28.493 1.00 83.88 84 TYR A C 1
ATOM 699 O O . TYR A 1 84 ? -14.908 -0.774 28.054 1.00 83.88 84 TYR A O 1
ATOM 707 N N . ARG A 1 85 ? -15.318 -2.863 28.752 1.00 80.38 85 ARG A N 1
ATOM 708 C CA . ARG A 1 85 ? -13.963 -3.341 28.485 1.00 80.38 85 ARG A CA 1
ATOM 709 C C . ARG A 1 85 ? -13.702 -3.383 26.980 1.00 80.38 85 ARG A C 1
ATOM 711 O O . ARG A 1 85 ? -14.432 -4.039 26.240 1.00 80.38 85 ARG A O 1
ATOM 718 N N . THR A 1 86 ? -12.598 -2.782 26.541 1.00 74.06 86 THR A N 1
ATOM 719 C CA . THR A 1 86 ? -12.119 -2.938 25.163 1.00 74.06 86 THR A CA 1
ATOM 720 C C . THR A 1 86 ? -11.883 -4.424 24.865 1.00 74.06 86 THR A C 1
ATOM 722 O O . THR A 1 86 ? -11.169 -5.090 25.628 1.00 74.06 86 THR A O 1
ATOM 725 N N . PRO A 1 87 ? -12.459 -4.975 23.780 1.00 69.50 87 PRO A N 1
ATOM 726 C CA . PRO A 1 87 ? -12.186 -6.345 23.376 1.00 69.50 87 PRO A CA 1
ATOM 727 C C . PRO A 1 87 ? -10.674 -6.557 23.212 1.00 69.50 87 PRO A C 1
ATOM 729 O O . PRO A 1 87 ? -9.999 -5.680 22.670 1.00 69.50 87 PRO A O 1
ATOM 732 N N . PRO A 1 88 ? -10.110 -7.698 23.649 1.00 71.69 88 PRO A N 1
ATOM 733 C CA . PRO A 1 88 ? -8.703 -7.977 23.398 1.00 71.69 88 PRO A CA 1
ATOM 734 C C . PRO A 1 88 ? -8.441 -8.050 21.883 1.00 71.69 88 PRO A C 1
ATOM 736 O O . PRO A 1 88 ? -9.319 -8.512 21.142 1.00 71.69 88 PRO A O 1
ATOM 739 N N . PRO A 1 89 ? -7.246 -7.642 21.413 1.00 74.44 89 PRO A N 1
ATOM 740 C CA . PRO A 1 89 ? -6.896 -7.718 20.001 1.00 74.44 89 PRO A CA 1
ATOM 741 C C . PRO A 1 89 ? -7.030 -9.160 19.507 1.00 74.44 89 PRO A C 1
ATOM 743 O O . PRO A 1 89 ? -6.473 -10.102 20.079 1.00 74.44 89 PRO A O 1
ATOM 746 N N . GLN A 1 90 ? -7.814 -9.343 18.446 1.00 82.19 90 GLN A N 1
ATOM 747 C CA . GLN A 1 90 ? -8.099 -10.656 17.880 1.00 82.19 90 GLN A CA 1
ATOM 748 C C . GLN A 1 90 ? -7.052 -10.990 16.819 1.00 82.19 90 GLN A C 1
ATOM 750 O O . GLN A 1 90 ? -7.342 -10.941 15.630 1.00 82.19 90 GLN A O 1
ATOM 755 N N . TRP A 1 91 ? -5.839 -11.352 17.243 1.00 85.75 91 TRP A N 1
ATOM 756 C CA . TRP A 1 91 ? -4.731 -11.702 16.338 1.00 85.75 91 TRP A CA 1
ATOM 757 C C . TRP A 1 91 ? -5.105 -12.738 15.271 1.00 85.75 91 TRP A C 1
ATOM 759 O O . TRP A 1 91 ? -4.631 -12.658 14.144 1.00 85.75 91 TRP A O 1
ATOM 769 N N . ARG A 1 92 ? -6.029 -13.658 15.585 1.00 87.75 92 ARG A N 1
ATOM 770 C CA . ARG A 1 92 ? -6.577 -14.611 14.610 1.00 87.75 92 ARG A CA 1
ATOM 771 C C . ARG A 1 92 ? -7.218 -13.919 13.399 1.00 87.75 92 ARG A C 1
ATOM 773 O O . ARG A 1 92 ? -7.002 -14.384 12.292 1.00 87.75 92 ARG A O 1
ATOM 780 N N . ARG A 1 93 ? -7.939 -12.808 13.596 1.00 87.38 93 ARG A N 1
ATOM 781 C CA . ARG A 1 93 ? -8.533 -12.029 12.497 1.00 87.38 93 ARG A CA 1
ATOM 782 C C . ARG A 1 93 ? -7.475 -11.360 11.626 1.00 87.38 93 ARG A C 1
ATOM 784 O O . ARG A 1 93 ? -7.669 -11.258 10.429 1.00 87.38 93 ARG A O 1
ATOM 791 N N . ALA A 1 94 ? -6.359 -10.919 12.207 1.00 89.88 94 ALA A N 1
ATOM 792 C CA . ALA A 1 94 ? -5.265 -10.340 11.426 1.00 89.88 94 ALA A CA 1
ATOM 793 C C . ALA A 1 94 ? -4.611 -11.392 10.513 1.00 89.88 94 ALA A C 1
ATOM 795 O O . ALA A 1 94 ? -4.324 -11.114 9.353 1.00 89.88 94 ALA A O 1
ATOM 796 N N . VAL A 1 95 ? -4.425 -12.614 11.024 1.00 92.75 95 VAL A N 1
ATOM 797 C CA . VAL A 1 95 ? -3.918 -13.752 10.239 1.00 92.75 95 VAL A CA 1
ATOM 798 C C . VAL A 1 95 ? -4.922 -14.163 9.158 1.00 92.75 95 VAL A C 1
ATOM 800 O O . VAL A 1 95 ? -4.541 -14.354 8.011 1.00 92.75 95 VAL A O 1
ATOM 803 N N . GLU A 1 96 ? -6.206 -14.262 9.502 1.00 94.00 96 GLU A N 1
ATOM 804 C CA . GLU A 1 96 ? -7.283 -14.558 8.549 1.00 94.00 96 GLU A CA 1
ATOM 805 C C . GLU A 1 96 ? -7.350 -13.514 7.429 1.00 94.00 96 GLU A C 1
ATOM 807 O O . GLU A 1 96 ? -7.352 -13.878 6.256 1.00 94.00 96 GLU A O 1
ATOM 812 N N . PHE A 1 97 ? -7.255 -12.229 7.774 1.00 93.19 97 PHE A N 1
ATOM 813 C CA . PHE A 1 97 ? -7.190 -11.158 6.790 1.00 93.19 97 PHE A CA 1
ATOM 814 C C . PHE A 1 97 ? -5.992 -11.314 5.850 1.00 93.19 97 PHE A C 1
ATOM 816 O O . PHE A 1 97 ? -6.148 -11.240 4.635 1.00 93.19 97 PHE A O 1
ATOM 823 N N . LEU A 1 98 ? -4.797 -11.567 6.392 1.00 94.25 98 LEU A N 1
ATOM 824 C CA . LEU A 1 98 ? -3.575 -11.656 5.591 1.00 94.25 98 LEU A CA 1
ATOM 825 C C . LEU A 1 98 ? -3.590 -12.843 4.614 1.00 94.25 98 LEU A C 1
ATOM 827 O O . LEU A 1 98 ? -3.128 -12.709 3.483 1.00 94.25 98 LEU A O 1
ATOM 831 N N . PHE A 1 99 ? -4.105 -13.999 5.040 1.00 95.19 99 PHE A N 1
ATOM 832 C CA . PHE A 1 99 ? -4.022 -15.239 4.261 1.00 95.19 99 PHE A CA 1
ATOM 833 C C . PHE A 1 99 ? -5.291 -15.590 3.475 1.00 95.19 99 PHE A C 1
ATOM 835 O O . PHE A 1 99 ? -5.195 -16.338 2.502 1.00 95.19 99 PHE A O 1
ATOM 842 N N . ALA A 1 100 ? -6.459 -15.071 3.858 1.00 93.81 100 ALA A N 1
ATOM 843 C CA . ALA A 1 100 ? -7.730 -15.347 3.189 1.00 93.81 100 ALA A CA 1
ATOM 844 C C . ALA A 1 100 ? -8.320 -14.086 2.547 1.00 93.81 100 ALA A C 1
ATOM 846 O O . ALA A 1 100 ? -8.431 -14.027 1.318 1.00 93.81 100 ALA A O 1
ATOM 847 N N . ASP A 1 101 ? -8.636 -13.065 3.348 1.00 94.69 101 ASP A N 1
ATOM 848 C CA . ASP A 1 101 ? -9.419 -11.920 2.866 1.00 94.69 101 ASP A CA 1
ATOM 849 C C . ASP A 1 101 ? -8.632 -11.051 1.878 1.00 94.69 101 ASP A C 1
ATOM 851 O O . ASP A 1 101 ? -9.162 -10.650 0.843 1.00 94.69 101 ASP A O 1
ATOM 855 N N . PHE A 1 102 ? -7.351 -10.783 2.147 1.00 93.62 102 PHE A N 1
ATOM 856 C CA . PHE A 1 102 ? -6.517 -9.935 1.298 1.00 93.62 102 PHE A CA 1
ATOM 857 C C . PHE A 1 102 ? -6.285 -10.552 -0.095 1.00 93.62 102 PHE A C 1
ATOM 859 O O . PHE A 1 102 ? -6.613 -9.900 -1.092 1.00 93.62 102 PHE A O 1
ATOM 866 N N . PRO A 1 103 ? -5.839 -11.819 -0.233 1.00 93.31 103 PRO A N 1
ATOM 867 C CA . PRO A 1 103 ? -5.741 -12.457 -1.545 1.00 93.31 103 PRO A CA 1
ATOM 868 C C . PRO A 1 103 ? -7.090 -12.582 -2.264 1.00 93.31 103 PRO A C 1
ATOM 870 O O . PRO A 1 103 ? -7.137 -12.565 -3.496 1.00 93.31 103 PRO A O 1
ATOM 873 N N . GLN A 1 104 ? -8.195 -12.750 -1.531 1.00 95.94 104 GLN A N 1
ATOM 874 C CA . GLN A 1 104 ? -9.534 -12.771 -2.121 1.00 95.94 104 GLN A CA 1
ATOM 875 C C . GLN A 1 104 ? -9.927 -11.389 -2.657 1.00 95.94 104 GLN A C 1
ATOM 877 O O . GLN A 1 104 ? -10.453 -11.297 -3.768 1.00 95.94 104 GLN A O 1
ATOM 882 N N . LEU A 1 105 ? -9.610 -10.322 -1.921 1.00 94.31 105 LEU A N 1
ATOM 883 C CA . LEU A 1 105 ? -9.867 -8.945 -2.327 1.00 94.31 105 LEU A CA 1
ATOM 884 C C . LEU A 1 105 ? -9.105 -8.598 -3.612 1.00 94.31 105 LEU A C 1
ATOM 886 O O . LEU A 1 105 ? -9.725 -8.148 -4.577 1.00 94.31 105 LEU A O 1
ATOM 890 N N . VAL A 1 106 ? -7.806 -8.908 -3.677 1.00 91.88 106 VAL A N 1
ATOM 891 C CA . VAL A 1 106 ? -6.980 -8.705 -4.884 1.00 91.88 106 VAL A CA 1
ATOM 892 C C . VAL A 1 106 ? -7.586 -9.427 -6.091 1.00 91.88 106 VAL A C 1
ATOM 894 O O . VAL A 1 106 ? -7.762 -8.829 -7.152 1.00 91.88 106 VAL A O 1
ATOM 897 N N . ARG A 1 107 ? -7.994 -10.696 -5.932 1.00 93.62 107 ARG A N 1
ATOM 898 C CA . ARG A 1 107 ? -8.633 -11.463 -7.017 1.00 93.62 107 ARG A CA 1
ATOM 899 C C . ARG A 1 107 ? -9.990 -10.898 -7.427 1.00 93.62 107 ARG A C 1
ATOM 901 O O . ARG A 1 107 ? -10.311 -10.904 -8.612 1.00 93.62 107 ARG A O 1
ATOM 908 N N . SER A 1 108 ? -10.781 -10.386 -6.485 1.00 96.81 108 SER A N 1
ATOM 909 C CA . SER A 1 108 ? -12.064 -9.753 -6.814 1.00 96.81 108 SER A CA 1
ATOM 910 C C . SER A 1 108 ? -11.892 -8.459 -7.620 1.00 96.81 108 SER A C 1
ATOM 912 O O . SER A 1 108 ? -12.741 -8.138 -8.446 1.00 96.81 108 SER A O 1
ATOM 914 N N . GLN A 1 109 ? -10.761 -7.766 -7.445 1.00 95.25 109 GLN A N 1
ATOM 915 C CA . GLN A 1 109 ? -10.381 -6.566 -8.195 1.00 95.25 109 GLN A CA 1
ATOM 916 C C . GLN A 1 109 ? -9.413 -6.855 -9.354 1.00 95.25 109 GLN A C 1
ATOM 918 O O . GLN A 1 109 ? -8.791 -5.933 -9.882 1.00 95.25 109 GLN A O 1
ATOM 923 N N . ALA A 1 110 ? -9.306 -8.112 -9.805 1.00 94.06 110 ALA A N 1
ATOM 924 C CA . ALA A 1 110 ? -8.307 -8.529 -10.793 1.00 94.06 110 ALA A CA 1
ATOM 925 C C . ALA A 1 110 ? -8.325 -7.695 -12.084 1.00 94.06 110 ALA A C 1
ATOM 927 O O . ALA A 1 110 ? -7.274 -7.451 -12.659 1.00 94.06 110 ALA A O 1
ATOM 928 N N . ARG A 1 111 ? -9.493 -7.219 -12.538 1.00 95.75 111 ARG A N 1
ATOM 929 C CA . ARG A 1 111 ? -9.586 -6.355 -13.730 1.00 95.75 111 ARG A CA 1
ATOM 930 C C . ARG A 1 111 ? -8.812 -5.049 -13.555 1.00 95.75 111 ARG A C 1
ATOM 932 O O . ARG A 1 111 ? -8.077 -4.659 -14.454 1.00 95.75 111 ARG A O 1
ATOM 939 N N . THR A 1 112 ? -8.961 -4.404 -12.402 1.00 92.81 112 THR A N 1
ATOM 940 C CA . THR A 1 112 ? -8.253 -3.164 -12.067 1.00 92.81 112 THR A CA 1
ATOM 941 C C . THR A 1 112 ? -6.758 -3.424 -11.918 1.00 92.81 112 THR A C 1
ATOM 943 O O . THR A 1 112 ? -5.961 -2.655 -12.440 1.00 92.81 112 THR A O 1
ATOM 946 N N . MET A 1 113 ? -6.382 -4.545 -11.291 1.00 93.06 113 MET A N 1
ATOM 947 C CA . MET A 1 113 ? -4.976 -4.946 -11.141 1.00 93.06 113 MET A CA 1
ATOM 948 C C . MET A 1 113 ? -4.320 -5.198 -12.508 1.00 93.06 113 MET A C 1
ATOM 950 O O . MET A 1 113 ? -3.234 -4.702 -12.778 1.00 93.06 113 MET A O 1
ATOM 954 N N . TRP A 1 114 ? -5.000 -5.906 -13.418 1.00 95.12 114 TRP A N 1
ATOM 955 C CA . TRP A 1 114 ? -4.503 -6.131 -14.780 1.00 95.12 114 TRP A CA 1
ATOM 956 C C . TRP A 1 114 ? -4.424 -4.846 -15.602 1.00 95.12 114 TRP A C 1
ATOM 958 O O . TRP A 1 114 ? -3.501 -4.696 -16.398 1.00 95.12 114 TRP A O 1
ATOM 968 N N . LEU A 1 115 ? -5.359 -3.912 -15.410 1.00 95.56 115 LEU A N 1
ATOM 969 C CA . LEU A 1 115 ? -5.299 -2.602 -16.051 1.00 95.56 115 LEU A CA 1
ATOM 970 C C . LEU A 1 115 ? -4.093 -1.797 -15.554 1.00 95.56 115 LEU A C 1
ATOM 972 O O . LEU A 1 115 ? -3.350 -1.271 -16.376 1.00 95.56 115 LEU A O 1
ATOM 976 N N . ALA A 1 116 ? -3.870 -1.736 -14.239 1.00 94.69 116 ALA A N 1
ATOM 977 C CA . ALA A 1 116 ? -2.704 -1.077 -13.653 1.00 94.69 116 ALA A CA 1
ATOM 978 C C . ALA A 1 116 ? -1.397 -1.721 -14.142 1.00 94.69 116 ALA A C 1
ATOM 980 O O . ALA A 1 116 ? -0.492 -1.022 -14.600 1.00 94.69 116 ALA A O 1
ATOM 981 N N . ALA A 1 117 ? -1.342 -3.057 -14.162 1.00 95.19 117 ALA A N 1
ATOM 982 C CA . ALA A 1 117 ? -0.205 -3.800 -14.689 1.00 95.19 117 ALA A CA 1
ATOM 983 C C . ALA A 1 117 ? 0.028 -3.494 -16.172 1.00 95.19 117 ALA A C 1
ATOM 985 O O . ALA A 1 117 ? 1.162 -3.261 -16.571 1.00 95.19 117 ALA A O 1
ATOM 986 N N . GLY A 1 118 ? -1.026 -3.424 -16.986 1.00 97.06 118 GLY A N 1
ATOM 987 C CA . GLY A 1 118 ? -0.926 -3.036 -18.392 1.00 97.06 118 GLY A CA 1
ATOM 988 C C . GLY A 1 118 ? -0.412 -1.606 -18.573 1.00 97.06 118 GLY A C 1
ATOM 989 O O . GLY A 1 118 ? 0.499 -1.384 -19.366 1.00 97.06 118 GLY A O 1
ATOM 990 N N . LEU A 1 119 ? -0.943 -0.653 -17.801 1.00 96.75 119 LEU A N 1
ATOM 991 C CA . LEU A 1 119 ? -0.524 0.753 -17.822 1.00 96.75 119 LEU A CA 1
ATOM 992 C C . LEU A 1 119 ? 0.933 0.953 -17.399 1.00 96.75 119 LEU A C 1
ATOM 994 O O . LEU A 1 119 ? 1.544 1.929 -17.812 1.00 96.75 119 LEU A O 1
ATOM 998 N N . PHE A 1 120 ? 1.494 0.049 -16.602 1.00 96.25 120 PHE A N 1
ATOM 999 C CA . PHE A 1 120 ? 2.897 0.098 -16.207 1.00 96.25 120 PHE A CA 1
ATOM 1000 C C . PHE A 1 120 ? 3.810 -0.699 -17.155 1.00 96.25 120 PHE A C 1
ATOM 1002 O O . PHE A 1 120 ? 4.817 -0.189 -17.644 1.00 96.25 120 PHE A O 1
ATOM 1009 N N . VAL A 1 121 ? 3.458 -1.953 -17.452 1.00 96.25 121 VAL A N 1
ATOM 1010 C CA . VAL A 1 121 ? 4.303 -2.889 -18.212 1.00 96.25 121 VAL A CA 1
ATOM 1011 C C . VAL A 1 121 ? 4.360 -2.529 -19.694 1.00 96.25 121 VAL A C 1
ATOM 1013 O O . VAL A 1 121 ? 5.427 -2.629 -20.294 1.00 96.25 121 VAL A O 1
ATOM 1016 N N . ALA A 1 122 ? 3.251 -2.097 -20.302 1.00 97.94 122 ALA A N 1
ATOM 1017 C CA . ALA A 1 122 ? 3.236 -1.757 -21.724 1.00 97.94 122 ALA A CA 1
ATOM 1018 C C . ALA A 1 122 ? 4.211 -0.615 -22.078 1.00 97.94 122 ALA A C 1
ATOM 1020 O O . ALA A 1 122 ? 5.041 -0.822 -22.970 1.00 97.94 122 ALA A O 1
ATOM 1021 N N . PRO A 1 123 ? 4.189 0.555 -21.404 1.00 97.44 123 PRO A N 1
ATOM 1022 C CA . PRO A 1 123 ? 5.181 1.592 -21.667 1.00 97.44 123 PRO A CA 1
ATOM 1023 C C . PRO A 1 123 ? 6.601 1.156 -21.312 1.00 97.44 123 PRO A C 1
ATOM 1025 O O . PRO A 1 123 ? 7.505 1.499 -22.061 1.00 97.44 123 PRO A O 1
ATOM 1028 N N . LEU A 1 124 ? 6.797 0.373 -20.244 1.00 96.75 124 LEU A N 1
ATOM 1029 C CA . LEU A 1 124 ? 8.115 -0.143 -19.857 1.00 96.75 124 LEU A CA 1
ATOM 1030 C C . LEU A 1 124 ? 8.740 -1.002 -20.951 1.00 96.75 124 LEU A C 1
ATOM 1032 O O . LEU A 1 124 ? 9.873 -0.766 -21.360 1.00 96.75 124 LEU A O 1
ATOM 1036 N N . VAL A 1 125 ? 8.006 -1.995 -21.449 1.00 97.75 125 VAL A N 1
ATOM 1037 C CA . VAL A 1 125 ? 8.505 -2.865 -22.520 1.00 97.75 125 VAL A CA 1
ATOM 1038 C C . VAL A 1 125 ? 8.723 -2.056 -23.796 1.00 97.75 125 VAL A C 1
ATOM 1040 O O . VAL A 1 125 ? 9.729 -2.239 -24.475 1.00 97.75 125 VAL A O 1
ATOM 1043 N N . THR A 1 126 ? 7.815 -1.130 -24.110 1.00 97.69 126 THR A N 1
ATOM 1044 C CA . THR A 1 126 ? 7.929 -0.290 -25.308 1.00 97.69 126 THR A CA 1
ATOM 1045 C C . THR A 1 126 ? 9.167 0.605 -25.250 1.00 97.69 126 THR A C 1
ATOM 1047 O O . THR A 1 126 ? 9.944 0.613 -26.200 1.00 97.69 126 THR A O 1
ATOM 1050 N N . SER A 1 127 ? 9.395 1.325 -24.147 1.00 97.25 127 SER A N 1
ATOM 1051 C CA . SER A 1 127 ? 10.553 2.212 -24.002 1.00 97.25 127 SER A CA 1
ATOM 1052 C C . SER A 1 127 ? 11.869 1.443 -23.932 1.00 97.25 127 SER A C 1
ATOM 1054 O O . SER A 1 127 ? 12.852 1.886 -24.521 1.00 97.25 127 SER A O 1
ATOM 1056 N N . PHE A 1 128 ? 11.877 0.261 -23.307 1.00 97.25 128 PHE A N 1
ATOM 1057 C CA . PHE A 1 128 ? 13.021 -0.649 -23.334 1.00 97.25 128 PHE A CA 1
ATOM 1058 C C . PHE A 1 128 ? 13.394 -1.041 -24.767 1.00 97.25 128 PHE A C 1
ATOM 1060 O O . PHE A 1 128 ? 14.546 -0.900 -25.171 1.00 97.25 128 PHE A O 1
ATOM 1067 N N . LEU A 1 129 ? 12.420 -1.502 -25.557 1.00 97.44 129 LEU A N 1
ATOM 1068 C CA . LEU A 1 129 ? 12.659 -1.897 -26.945 1.00 97.44 129 LEU A CA 1
ATOM 1069 C C . LEU A 1 129 ? 13.092 -0.709 -27.811 1.00 97.44 129 LEU A C 1
ATOM 1071 O O . LEU A 1 129 ? 13.992 -0.862 -28.629 1.00 97.44 129 LEU A O 1
ATOM 1075 N N . LEU A 1 130 ? 12.497 0.471 -27.617 1.00 96.88 130 LEU A N 1
ATOM 1076 C CA . LEU A 1 130 ? 12.898 1.681 -28.336 1.00 96.88 130 LEU A CA 1
ATOM 1077 C C . LEU A 1 130 ? 14.342 2.077 -28.019 1.00 96.88 130 LEU A C 1
ATOM 1079 O O . LEU A 1 130 ? 15.098 2.308 -28.952 1.00 96.88 130 LEU A O 1
ATOM 1083 N N . ALA A 1 131 ? 14.753 2.059 -26.749 1.00 95.75 131 ALA A N 1
ATOM 1084 C CA . ALA A 1 131 ? 16.138 2.334 -26.359 1.00 95.75 131 ALA A CA 1
ATOM 1085 C C . ALA A 1 131 ? 17.134 1.299 -26.920 1.00 95.75 131 ALA A C 1
ATOM 1087 O O . ALA A 1 131 ? 18.280 1.627 -27.215 1.00 95.75 131 ALA A O 1
ATOM 1088 N N . GLN A 1 132 ? 16.702 0.047 -27.108 1.00 95.25 132 GLN A N 1
ATOM 1089 C CA . GLN A 1 132 ? 17.519 -0.984 -27.753 1.00 95.25 132 GLN A CA 1
ATOM 1090 C C . GLN A 1 132 ? 17.671 -0.781 -29.268 1.00 95.25 132 GLN A C 1
ATOM 1092 O O . GLN A 1 132 ? 18.690 -1.189 -29.825 1.00 95.25 132 GLN A O 1
ATOM 1097 N N . LEU A 1 133 ? 16.659 -0.214 -29.930 1.00 96.19 133 LEU A N 1
ATOM 1098 C CA . LEU A 1 133 ? 16.656 0.045 -31.373 1.00 96.19 133 LEU A CA 1
ATOM 1099 C C . LEU A 1 133 ? 17.343 1.370 -31.721 1.00 96.19 133 LEU A C 1
ATOM 1101 O O . LEU A 1 133 ? 18.049 1.448 -32.724 1.00 96.19 133 LEU A O 1
ATOM 1105 N N . ASP A 1 134 ? 17.132 2.390 -30.894 1.00 94.69 134 ASP A N 1
ATOM 1106 C CA . ASP A 1 134 ? 17.696 3.728 -31.019 1.00 94.69 134 ASP A CA 1
ATOM 1107 C C . ASP A 1 134 ? 18.316 4.157 -29.677 1.00 94.69 134 ASP A C 1
ATOM 1109 O O . ASP A 1 134 ? 17.596 4.569 -28.761 1.00 94.69 134 ASP A O 1
ATOM 1113 N N . PRO A 1 135 ? 19.655 4.116 -29.556 1.00 87.62 135 PRO A N 1
ATOM 1114 C CA . PRO A 1 135 ? 20.354 4.510 -28.334 1.00 87.62 135 PRO A CA 1
ATOM 1115 C C . PRO A 1 135 ? 20.139 5.976 -27.947 1.00 87.62 135 PRO A C 1
ATOM 1117 O O . PRO A 1 135 ? 20.357 6.347 -26.798 1.00 87.62 135 PRO A O 1
ATOM 1120 N N . THR A 1 136 ? 19.704 6.825 -28.885 1.00 92.00 136 THR A N 1
ATOM 1121 C CA . THR A 1 136 ? 19.443 8.241 -28.603 1.00 92.00 136 THR A CA 1
ATOM 1122 C C . THR A 1 136 ? 18.078 8.485 -27.961 1.00 92.00 136 THR A C 1
ATOM 1124 O O . THR A 1 136 ? 17.847 9.560 -27.405 1.00 92.00 136 THR A O 1
ATOM 1127 N N . PHE A 1 137 ? 17.193 7.479 -27.956 1.00 93.75 137 PHE A N 1
ATOM 1128 C CA . PHE A 1 137 ? 15.831 7.574 -27.427 1.00 93.75 137 PHE A CA 1
ATOM 1129 C C . PHE A 1 137 ? 15.782 8.047 -25.969 1.00 93.75 137 PHE A C 1
ATOM 1131 O O . PHE A 1 137 ? 14.883 8.799 -25.595 1.00 93.75 137 PHE A O 1
ATOM 1138 N N . ILE A 1 138 ? 16.757 7.656 -25.143 1.00 93.06 138 ILE A N 1
ATOM 1139 C CA . ILE A 1 138 ? 16.786 8.049 -23.729 1.00 93.06 138 ILE A CA 1
ATOM 1140 C C . ILE A 1 138 ? 16.867 9.574 -23.540 1.00 93.06 138 ILE A C 1
ATOM 1142 O O . ILE A 1 138 ? 16.266 10.099 -22.604 1.00 93.06 138 ILE A O 1
ATOM 1146 N N . HIS A 1 139 ? 17.502 10.299 -24.468 1.00 93.44 139 HIS A N 1
ATOM 1147 C CA . HIS A 1 139 ? 17.617 11.761 -24.417 1.00 93.44 139 HIS A CA 1
ATOM 1148 C C . HIS A 1 139 ? 16.285 12.486 -24.661 1.00 93.44 139 HIS A C 1
ATOM 1150 O O . HIS A 1 139 ? 16.188 13.689 -24.436 1.00 93.44 139 HIS A O 1
ATOM 1156 N N . LEU A 1 140 ? 15.245 11.776 -25.115 1.00 92.94 140 LEU A N 1
ATOM 1157 C CA . LEU A 1 140 ? 13.887 12.318 -25.207 1.00 92.94 140 LEU A CA 1
ATOM 1158 C C . LEU A 1 140 ? 13.164 12.315 -23.852 1.00 92.94 140 LEU A C 1
ATOM 1160 O O . LEU A 1 140 ? 12.182 13.038 -23.690 1.00 92.94 140 LEU A O 1
ATOM 1164 N N . LEU A 1 141 ? 13.606 11.480 -22.906 1.00 91.25 141 LEU A N 1
ATOM 1165 C CA . LEU A 1 141 ? 12.972 11.315 -21.594 1.00 91.25 141 LEU A CA 1
ATOM 1166 C C . LEU A 1 141 ? 13.796 11.919 -20.456 1.00 91.25 141 LEU A C 1
ATOM 1168 O O . LEU A 1 141 ? 13.221 12.285 -19.433 1.00 91.25 141 LEU A O 1
ATOM 1172 N N . MET A 1 142 ? 15.120 11.968 -20.600 1.00 92.31 142 MET A N 1
ATOM 1173 C CA . MET A 1 142 ? 16.040 12.334 -19.527 1.00 92.31 142 MET A CA 1
ATOM 1174 C C . MET A 1 142 ? 17.152 13.247 -20.034 1.00 92.31 142 MET A C 1
ATOM 1176 O O . MET A 1 142 ? 17.668 13.073 -21.138 1.00 92.31 142 MET A O 1
ATOM 1180 N N . ASP A 1 143 ? 17.565 14.182 -19.182 1.00 93.69 143 ASP A N 1
ATOM 1181 C CA . ASP A 1 143 ? 18.700 15.053 -19.458 1.00 93.69 143 ASP A CA 1
ATOM 1182 C C . ASP A 1 143 ? 20.029 14.290 -19.330 1.00 93.69 143 ASP A C 1
ATOM 1184 O O . ASP A 1 143 ? 20.160 13.309 -18.590 1.00 93.69 143 ASP A O 1
ATOM 1188 N N . ASN A 1 144 ? 21.067 14.787 -20.007 1.00 92.06 144 ASN A N 1
ATOM 1189 C CA . ASN A 1 144 ? 22.398 14.166 -20.012 1.00 92.06 144 ASN A CA 1
ATOM 1190 C C . ASN A 1 144 ? 22.997 13.989 -18.606 1.00 92.06 144 ASN A C 1
ATOM 1192 O O . ASN A 1 144 ? 23.756 13.049 -18.378 1.00 92.06 144 ASN A O 1
ATOM 1196 N N . SER A 1 145 ? 22.666 14.874 -17.659 1.00 91.88 145 SER A N 1
ATOM 1197 C CA . SER A 1 145 ? 23.116 14.760 -16.267 1.00 91.88 145 SER A CA 1
ATOM 1198 C C . SER A 1 145 ? 22.554 13.525 -15.568 1.00 91.88 145 SER A C 1
ATOM 1200 O O . SER A 1 145 ? 23.283 12.862 -14.828 1.00 91.88 145 SER A O 1
ATOM 1202 N N . ASP A 1 146 ? 21.285 13.209 -15.819 1.00 90.25 146 ASP A N 1
ATOM 1203 C CA . ASP A 1 146 ? 20.584 12.102 -15.172 1.00 90.25 146 ASP A CA 1
ATOM 1204 C C . ASP A 1 146 ? 21.022 10.771 -15.778 1.00 90.25 146 ASP A C 1
ATOM 1206 O O . ASP A 1 146 ? 21.272 9.807 -15.054 1.00 90.25 146 ASP A O 1
ATOM 1210 N N . ILE A 1 147 ? 21.215 10.746 -17.099 1.00 92.50 147 ILE A N 1
ATOM 1211 C CA . ILE A 1 147 ? 21.784 9.598 -17.811 1.00 92.50 147 ILE A CA 1
ATOM 1212 C C . ILE A 1 147 ? 23.180 9.291 -17.259 1.00 92.50 147 ILE A C 1
ATOM 1214 O O . ILE A 1 147 ? 23.418 8.187 -16.774 1.00 92.50 147 ILE A O 1
ATOM 1218 N N . ALA A 1 148 ? 24.072 10.286 -17.202 1.00 91.25 148 ALA A N 1
ATOM 1219 C CA . ALA A 1 148 ? 25.423 10.111 -16.666 1.00 91.25 148 ALA A CA 1
ATOM 1220 C C . ALA A 1 148 ? 25.444 9.719 -15.175 1.00 91.25 148 ALA A C 1
ATOM 1222 O O . ALA A 1 148 ? 26.405 9.114 -14.693 1.00 91.25 148 ALA A O 1
ATOM 1223 N N . ALA A 1 149 ? 24.421 10.083 -14.395 1.00 88.94 149 ALA A N 1
ATOM 1224 C CA . ALA A 1 149 ? 24.273 9.607 -13.022 1.00 88.94 149 ALA A CA 1
ATOM 1225 C C . ALA A 1 149 ? 23.896 8.115 -12.977 1.00 88.94 149 ALA A C 1
ATOM 1227 O O . ALA A 1 149 ? 24.505 7.366 -12.211 1.00 88.94 149 ALA A O 1
ATOM 1228 N N . MET A 1 150 ? 22.957 7.674 -13.820 1.00 89.06 150 MET A N 1
ATOM 1229 C CA . MET A 1 150 ? 22.545 6.267 -13.917 1.00 89.06 150 MET A CA 1
ATOM 1230 C C . MET A 1 150 ? 23.672 5.367 -14.431 1.00 89.06 150 MET A C 1
ATOM 1232 O O . MET A 1 150 ? 23.905 4.299 -13.868 1.00 89.06 150 MET A O 1
ATOM 1236 N N . GLU A 1 151 ? 24.414 5.809 -15.446 1.00 91.44 151 GLU A N 1
ATOM 1237 C CA . GLU A 1 151 ? 25.567 5.076 -15.985 1.00 91.44 151 GLU A CA 1
ATOM 1238 C C . GLU A 1 151 ? 26.627 4.830 -14.912 1.00 91.44 151 GLU A C 1
ATOM 1240 O O . GLU A 1 151 ? 27.040 3.688 -14.708 1.00 91.44 151 GLU A O 1
ATOM 1245 N N . ARG A 1 152 ? 26.997 5.884 -14.168 1.00 88.44 152 ARG A N 1
ATOM 1246 C CA . ARG A 1 152 ? 27.936 5.793 -13.039 1.00 88.44 152 ARG A CA 1
ATOM 1247 C C . ARG A 1 152 ? 27.417 4.894 -11.925 1.00 88.44 152 ARG A C 1
ATOM 1249 O O . ARG A 1 152 ? 28.196 4.170 -11.317 1.00 88.44 152 ARG A O 1
ATOM 1256 N N . MET A 1 153 ? 26.113 4.932 -11.646 1.00 84.50 153 MET A N 1
ATOM 1257 C CA . MET A 1 153 ? 25.512 4.126 -10.582 1.00 84.50 153 MET A CA 1
ATOM 1258 C C . MET A 1 153 ? 25.576 2.621 -10.865 1.00 84.50 153 MET A C 1
ATOM 1260 O O . MET A 1 153 ? 25.669 1.834 -9.923 1.00 84.50 153 MET A O 1
ATOM 1264 N N . TYR A 1 154 ? 25.523 2.228 -12.138 1.00 86.50 154 TYR A N 1
ATOM 1265 C CA . TYR A 1 154 ? 25.527 0.829 -12.567 1.00 86.50 154 TYR A CA 1
ATOM 1266 C C . TYR A 1 154 ? 26.802 0.427 -13.319 1.00 86.50 154 TYR A C 1
ATOM 1268 O O . TYR A 1 154 ? 26.804 -0.596 -14.002 1.00 86.50 154 TYR A O 1
ATOM 1276 N N . ASP A 1 155 ? 27.883 1.200 -13.188 1.00 87.81 155 ASP A N 1
ATOM 1277 C CA . ASP A 1 155 ? 29.171 0.907 -13.815 1.00 87.81 155 ASP A CA 1
ATOM 1278 C C . ASP A 1 155 ? 29.792 -0.385 -13.250 1.00 87.81 155 ASP A C 1
ATOM 1280 O O . ASP A 1 155 ? 30.148 -0.432 -12.063 1.00 87.81 155 ASP A O 1
ATOM 1284 N N . PRO A 1 156 ? 29.942 -1.446 -14.072 1.00 81.69 156 PRO A N 1
ATOM 1285 C CA . PRO A 1 156 ? 30.538 -2.705 -13.637 1.00 81.69 156 PRO A CA 1
ATOM 1286 C C . PRO A 1 156 ? 32.034 -2.584 -13.313 1.00 81.69 156 PRO A C 1
ATOM 1288 O O . PRO A 1 156 ? 32.557 -3.445 -12.607 1.00 81.69 156 PRO A O 1
ATOM 1291 N N . GLY A 1 157 ? 32.717 -1.555 -13.827 1.00 78.12 157 GLY A N 1
ATOM 1292 C CA . GLY A 1 157 ? 34.122 -1.256 -13.556 1.00 78.12 157 GLY A CA 1
ATOM 1293 C C . GLY A 1 157 ? 34.346 -0.388 -12.317 1.00 78.12 157 GLY A C 1
ATOM 1294 O O . GLY A 1 157 ? 35.498 -0.163 -11.941 1.00 78.12 157 GLY A O 1
ATOM 1295 N N . SER A 1 158 ? 33.279 0.090 -11.666 1.00 70.06 158 SER A N 1
ATOM 1296 C CA . SER A 1 158 ? 33.424 0.866 -10.437 1.00 70.06 158 SER A CA 1
ATOM 1297 C C . SER A 1 158 ? 33.979 -0.015 -9.299 1.00 70.06 158 SER A C 1
ATOM 1299 O O . SER A 1 158 ? 33.445 -1.095 -9.028 1.00 70.06 158 SER A O 1
ATOM 1301 N N . PRO A 1 159 ? 35.044 0.419 -8.596 1.00 56.50 159 PRO A N 1
ATOM 1302 C CA . PRO A 1 159 ? 35.586 -0.314 -7.447 1.00 56.50 159 PRO A CA 1
ATOM 1303 C C . PRO A 1 159 ? 34.621 -0.355 -6.243 1.00 56.50 159 PRO A C 1
ATOM 1305 O O . PRO A 1 159 ? 34.846 -1.118 -5.308 1.00 56.50 159 PRO A O 1
ATOM 1308 N N . ASP A 1 160 ? 33.523 0.406 -6.300 1.00 54.06 160 ASP A N 1
ATOM 1309 C CA . ASP A 1 160 ? 32.527 0.620 -5.242 1.00 54.06 160 ASP A CA 1
ATOM 1310 C C . ASP A 1 160 ? 31.289 -0.291 -5.343 1.00 54.06 160 ASP A C 1
ATOM 1312 O O . ASP A 1 160 ? 30.225 0.021 -4.801 1.00 54.06 160 ASP A O 1
ATOM 1316 N N . LEU A 1 161 ? 31.396 -1.468 -5.972 1.00 52.03 161 LEU A N 1
ATOM 1317 C CA . LEU A 1 161 ? 30.341 -2.488 -5.833 1.00 52.03 161 LEU A CA 1
ATOM 1318 C C . LEU A 1 161 ? 30.166 -2.958 -4.368 1.00 52.03 161 LEU A C 1
ATOM 1320 O O . LEU A 1 161 ? 29.167 -3.603 -4.052 1.00 52.03 161 LEU A O 1
ATOM 1324 N N . GLY A 1 162 ? 31.100 -2.598 -3.476 1.00 46.56 162 GLY A N 1
ATOM 1325 C CA . GLY A 1 162 ? 30.919 -2.533 -2.026 1.00 46.56 162 GLY A CA 1
ATOM 1326 C C . GLY A 1 162 ? 31.021 -1.084 -1.546 1.00 46.56 162 GLY A C 1
ATOM 1327 O O . GLY A 1 162 ? 32.104 -0.625 -1.198 1.00 46.56 162 GLY A O 1
ATOM 1328 N N . ARG A 1 163 ? 29.896 -0.365 -1.563 1.00 53.44 163 ARG A N 1
ATOM 1329 C CA . ARG A 1 163 ? 29.777 1.006 -1.053 1.00 53.44 163 ARG A CA 1
ATOM 1330 C C . ARG A 1 163 ? 30.172 1.081 0.423 1.00 53.44 163 ARG A C 1
ATOM 1332 O O . ARG A 1 163 ? 29.945 0.157 1.201 1.00 53.44 163 ARG A O 1
ATOM 1339 N N . ASP A 1 164 ? 30.720 2.224 0.821 1.00 50.78 164 ASP A N 1
ATOM 1340 C CA . ASP A 1 164 ? 30.977 2.527 2.225 1.00 50.78 164 ASP A CA 1
ATOM 1341 C C . ASP A 1 164 ? 29.656 2.488 3.021 1.00 50.78 164 ASP A C 1
ATOM 1343 O O . ASP A 1 164 ? 28.645 3.060 2.597 1.00 50.78 164 ASP A O 1
ATOM 1347 N N . SER A 1 165 ? 29.647 1.811 4.172 1.00 51.78 165 SER A N 1
ATOM 1348 C CA . SER A 1 165 ? 28.418 1.454 4.912 1.00 51.78 165 SER A CA 1
ATOM 1349 C C . SER A 1 165 ? 27.502 2.646 5.247 1.00 51.78 165 SER A C 1
ATOM 1351 O O . SER A 1 165 ? 26.288 2.485 5.366 1.00 51.78 165 SER A O 1
ATOM 1353 N N . GLY A 1 166 ? 28.055 3.859 5.368 1.00 55.38 166 GLY A N 1
ATOM 1354 C CA . GLY A 1 166 ? 27.294 5.095 5.583 1.00 55.38 166 GLY A CA 1
ATOM 1355 C C . GLY A 1 166 ? 26.539 5.596 4.344 1.00 55.38 166 GLY A C 1
ATOM 1356 O O . GLY A 1 166 ? 25.417 6.092 4.468 1.00 55.38 166 GLY A O 1
ATOM 1357 N N . THR A 1 167 ? 27.108 5.423 3.149 1.00 62.00 167 THR A N 1
ATOM 1358 C CA . THR A 1 167 ? 26.460 5.774 1.874 1.00 62.00 167 THR A CA 1
ATOM 1359 C C . THR A 1 167 ? 25.288 4.836 1.586 1.00 62.00 167 THR A C 1
ATOM 1361 O O . THR A 1 167 ? 24.261 5.278 1.069 1.00 62.00 167 THR A O 1
ATOM 1364 N N . ASP A 1 168 ? 25.385 3.572 2.005 1.00 65.06 168 ASP A N 1
ATOM 1365 C CA . ASP A 1 168 ? 24.308 2.591 1.853 1.00 65.06 168 ASP A CA 1
ATOM 1366 C C . ASP A 1 168 ? 23.068 2.923 2.689 1.00 65.06 168 ASP A C 1
ATOM 1368 O O . ASP A 1 168 ? 21.954 2.867 2.168 1.00 65.06 168 ASP A O 1
ATOM 1372 N N . TRP A 1 169 ? 23.225 3.347 3.948 1.00 68.56 169 TRP A N 1
ATOM 1373 C CA . TRP A 1 169 ? 22.084 3.763 4.778 1.00 68.56 169 TRP A CA 1
ATOM 1374 C C . TRP A 1 169 ? 21.380 5.009 4.234 1.00 68.56 169 TRP A C 1
ATOM 1376 O O . TRP A 1 169 ? 20.150 5.098 4.275 1.00 68.56 169 TRP A O 1
ATOM 1386 N N . MET A 1 170 ? 22.145 5.962 3.699 1.00 75.44 170 MET A N 1
ATOM 1387 C CA . MET A 1 170 ? 21.586 7.163 3.081 1.00 75.44 170 MET A CA 1
ATOM 1388 C C . MET A 1 170 ? 20.824 6.825 1.794 1.00 75.44 170 MET A C 1
ATOM 1390 O O . MET A 1 170 ? 19.696 7.287 1.617 1.00 75.44 170 MET A O 1
ATOM 1394 N N . MET A 1 171 ? 21.397 5.987 0.926 1.00 71.62 171 MET A N 1
ATOM 1395 C CA . MET A 1 171 ? 20.735 5.537 -0.300 1.00 71.62 171 MET A CA 1
ATOM 1396 C C . MET A 1 171 ? 19.499 4.688 0.001 1.00 71.62 171 MET A C 1
ATOM 1398 O O . MET A 1 171 ? 18.465 4.875 -0.633 1.00 71.62 171 MET A O 1
ATOM 1402 N N . PHE A 1 172 ? 19.554 3.822 1.012 1.00 71.38 172 PHE A N 1
ATOM 1403 C CA . PHE A 1 172 ? 18.399 3.068 1.495 1.00 71.38 172 PHE A CA 1
ATOM 1404 C C . PHE A 1 172 ? 17.259 3.994 1.941 1.00 71.38 172 PHE A C 1
ATOM 1406 O O . PHE A 1 172 ? 16.122 3.844 1.490 1.00 71.38 172 PHE A O 1
ATOM 1413 N N . GLY A 1 173 ? 17.561 4.999 2.773 1.00 77.81 173 GLY A N 1
ATOM 1414 C CA . GLY A 1 173 ? 16.580 6.002 3.191 1.00 77.81 173 GLY A CA 1
ATOM 1415 C C . GLY A 1 173 ? 16.019 6.802 2.012 1.00 77.81 173 GLY A C 1
ATOM 1416 O O . GLY A 1 173 ? 14.813 7.051 1.954 1.00 77.81 173 GLY A O 1
ATOM 1417 N N . HIS A 1 174 ? 16.871 7.152 1.047 1.00 80.12 174 HIS A N 1
ATOM 1418 C CA . HIS A 1 174 ? 16.469 7.836 -0.178 1.00 80.12 174 HIS A CA 1
ATOM 1419 C C . HIS A 1 174 ? 15.500 6.991 -1.018 1.00 80.12 174 HIS A C 1
ATOM 1421 O O . HIS A 1 174 ? 14.434 7.488 -1.377 1.00 80.12 174 HIS A O 1
ATOM 1427 N N . TYR A 1 175 ? 15.811 5.716 -1.276 1.00 79.94 175 TYR A N 1
ATOM 1428 C CA . TYR A 1 175 ? 14.947 4.826 -2.056 1.00 79.94 175 TYR A CA 1
ATOM 1429 C C . TYR A 1 175 ? 13.610 4.559 -1.369 1.00 79.94 175 TYR A C 1
ATOM 1431 O O . TYR A 1 175 ? 12.569 4.635 -2.020 1.00 79.94 175 TYR A O 1
ATOM 1439 N N . ILE A 1 176 ? 13.604 4.341 -0.050 1.00 82.12 176 ILE A N 1
ATOM 1440 C CA . ILE A 1 176 ? 12.357 4.203 0.714 1.00 82.12 176 ILE A CA 1
ATOM 1441 C C . ILE A 1 176 ? 11.508 5.463 0.587 1.00 82.12 176 ILE A C 1
ATOM 1443 O O . ILE A 1 176 ? 10.322 5.375 0.271 1.00 82.12 176 ILE A O 1
ATOM 1447 N N . MET A 1 177 ? 12.103 6.636 0.817 1.00 85.44 177 MET A N 1
ATOM 1448 C CA . MET A 1 177 ? 11.383 7.902 0.718 1.00 85.44 177 MET A CA 1
ATOM 1449 C C . MET A 1 177 ? 10.836 8.114 -0.695 1.00 85.44 177 MET A C 1
ATOM 1451 O O . MET A 1 177 ? 9.687 8.524 -0.851 1.00 85.44 177 MET A O 1
ATOM 1455 N N . ASN A 1 178 ? 11.630 7.797 -1.718 1.00 86.62 178 ASN A N 1
ATOM 1456 C CA . ASN A 1 178 ? 11.226 7.908 -3.110 1.00 86.62 178 ASN A CA 1
ATOM 1457 C C . ASN A 1 178 ? 10.037 6.987 -3.427 1.00 86.62 178 ASN A C 1
ATOM 1459 O O . ASN A 1 178 ? 8.995 7.467 -3.867 1.00 86.62 178 ASN A O 1
ATOM 1463 N N . ASN A 1 179 ? 10.141 5.693 -3.122 1.00 86.31 179 ASN A N 1
ATOM 1464 C CA . ASN A 1 179 ? 9.100 4.712 -3.428 1.00 86.31 179 ASN A CA 1
ATOM 1465 C C . ASN A 1 179 ? 7.807 4.959 -2.635 1.00 86.31 179 ASN A C 1
ATOM 1467 O O . ASN A 1 179 ? 6.716 4.929 -3.207 1.00 86.31 179 ASN A O 1
ATOM 1471 N N . ILE A 1 180 ? 7.904 5.301 -1.344 1.00 86.81 180 ILE A N 1
ATOM 1472 C CA . ILE A 1 180 ? 6.733 5.677 -0.535 1.00 86.81 180 ILE A CA 1
ATOM 1473 C C . ILE A 1 180 ? 6.097 6.967 -1.067 1.00 86.81 180 ILE A C 1
ATOM 1475 O O . ILE A 1 180 ? 4.872 7.054 -1.156 1.00 86.81 180 ILE A O 1
ATOM 1479 N N . SER A 1 181 ? 6.902 7.963 -1.449 1.00 88.56 181 SER A N 1
ATOM 1480 C CA . SER A 1 181 ? 6.410 9.211 -2.045 1.00 88.56 181 SER A CA 1
ATOM 1481 C C . SER A 1 181 ? 5.661 8.942 -3.351 1.00 88.56 181 SER A C 1
ATOM 1483 O O . SER A 1 181 ? 4.565 9.471 -3.535 1.00 88.56 181 SER A O 1
ATOM 1485 N N . ILE A 1 182 ? 6.189 8.081 -4.227 1.00 88.50 182 ILE A N 1
ATOM 1486 C CA . ILE A 1 182 ? 5.508 7.675 -5.464 1.00 88.50 182 ILE A CA 1
ATOM 1487 C C . ILE A 1 182 ? 4.188 6.972 -5.134 1.00 88.50 182 ILE A C 1
ATOM 1489 O O . ILE A 1 182 ? 3.156 7.363 -5.679 1.00 88.50 182 ILE A O 1
ATOM 1493 N N . GLY A 1 183 ? 4.172 6.011 -4.206 1.00 87.88 183 GLY A N 1
ATOM 1494 C CA . GLY A 1 183 ? 2.946 5.319 -3.791 1.00 87.88 183 GLY A CA 1
ATOM 1495 C C . GLY A 1 183 ? 1.878 6.273 -3.240 1.00 87.88 183 GLY A C 1
ATOM 1496 O O . GLY A 1 183 ? 0.733 6.269 -3.694 1.00 87.88 183 GLY A O 1
ATOM 1497 N N . LEU A 1 184 ? 2.260 7.172 -2.328 1.00 89.56 184 LEU A N 1
ATOM 1498 C CA . LEU A 1 184 ? 1.355 8.173 -1.755 1.00 89.56 184 LEU A CA 1
ATOM 1499 C C . LEU A 1 184 ? 0.833 9.157 -2.807 1.00 89.56 184 LEU A C 1
ATOM 1501 O O . LEU A 1 184 ? -0.357 9.473 -2.805 1.00 89.56 184 LEU A O 1
ATOM 1505 N N . ARG A 1 185 ? 1.686 9.623 -3.728 1.00 87.88 185 ARG A N 1
ATOM 1506 C CA . ARG A 1 185 ? 1.276 10.489 -4.846 1.00 87.88 185 ARG A CA 1
ATOM 1507 C C . ARG A 1 185 ? 0.327 9.763 -5.791 1.00 87.88 185 ARG A C 1
ATOM 1509 O O . ARG A 1 185 ? -0.664 10.353 -6.212 1.00 87.88 185 ARG A O 1
ATOM 1516 N N . THR A 1 186 ? 0.595 8.495 -6.092 1.00 90.44 186 THR A N 1
ATOM 1517 C CA . THR A 1 186 ? -0.256 7.645 -6.939 1.00 90.44 186 THR A CA 1
ATOM 1518 C C . THR A 1 186 ? -1.650 7.511 -6.337 1.00 90.44 186 THR A C 1
ATOM 1520 O O . THR A 1 186 ? -2.641 7.730 -7.033 1.00 90.44 186 THR A O 1
ATOM 1523 N N . PHE A 1 187 ? -1.731 7.238 -5.032 1.00 90.06 187 PHE A N 1
ATOM 1524 C CA . PHE A 1 187 ? -2.993 7.157 -4.300 1.00 90.06 187 PHE A CA 1
ATOM 1525 C C . PHE A 1 187 ? -3.721 8.509 -4.240 1.00 90.06 187 PHE A C 1
ATOM 1527 O O . PHE A 1 187 ? -4.884 8.607 -4.626 1.00 90.06 187 PHE A O 1
ATOM 1534 N N . ALA A 1 188 ? -3.037 9.568 -3.795 1.00 90.94 188 ALA A N 1
ATOM 1535 C CA . ALA A 1 188 ? -3.641 10.885 -3.604 1.00 90.94 188 ALA A CA 1
ATOM 1536 C C . ALA A 1 188 ? -4.132 11.495 -4.925 1.00 90.94 188 ALA A C 1
ATOM 1538 O O . ALA A 1 188 ? -5.237 12.028 -4.996 1.00 90.94 188 ALA A O 1
ATOM 1539 N N . SER A 1 189 ? -3.338 11.387 -5.990 1.00 88.56 189 SER A N 1
ATOM 1540 C CA . SER A 1 189 ? -3.712 11.887 -7.317 1.00 88.56 189 SER A CA 1
ATOM 1541 C C . SER A 1 189 ? -4.783 11.025 -7.999 1.00 88.56 189 SER A C 1
ATOM 1543 O O . SER A 1 189 ? -5.516 11.517 -8.858 1.00 88.56 189 SER A O 1
ATOM 1545 N N . GLY A 1 190 ? -4.947 9.771 -7.567 1.00 87.69 190 GLY A N 1
ATOM 1546 C CA . GLY A 1 190 ? -6.050 8.898 -7.965 1.00 87.69 190 GLY A CA 1
ATOM 1547 C C . GLY A 1 190 ? -7.429 9.411 -7.542 1.00 87.69 190 GLY A C 1
ATOM 1548 O O . GLY A 1 190 ? -8.422 9.086 -8.192 1.00 87.69 190 GLY A O 1
ATOM 1549 N N . LEU A 1 191 ? -7.507 10.290 -6.535 1.00 90.06 191 LEU A N 1
ATOM 1550 C CA . LEU A 1 191 ? -8.758 10.953 -6.143 1.00 90.06 191 LEU A CA 1
ATOM 1551 C C . LEU A 1 191 ? -9.341 11.829 -7.268 1.00 90.06 191 LEU A C 1
ATOM 1553 O O . LEU A 1 191 ? -10.543 12.090 -7.284 1.00 90.06 191 LEU A O 1
ATOM 1557 N N . LEU A 1 192 ? -8.523 12.227 -8.249 1.00 88.44 192 LEU A N 1
ATOM 1558 C CA . LEU A 1 192 ? -8.945 12.929 -9.465 1.00 88.44 192 LEU A CA 1
ATOM 1559 C C . LEU A 1 192 ? -9.428 11.937 -10.538 1.00 88.44 192 LEU A C 1
ATOM 1561 O O . LEU A 1 192 ? -8.885 11.880 -11.641 1.00 88.44 192 LEU A O 1
ATOM 1565 N N . ALA A 1 193 ? -10.423 11.115 -10.190 1.00 87.50 193 ALA A N 1
ATOM 1566 C CA . ALA A 1 193 ? -11.009 10.092 -11.065 1.00 87.50 193 ALA A CA 1
ATOM 1567 C C . ALA A 1 193 ? -9.986 9.109 -11.687 1.00 87.50 193 ALA A C 1
ATOM 1569 O O . ALA A 1 193 ? -10.199 8.589 -12.780 1.00 87.50 193 ALA A O 1
ATOM 1570 N N . GLY A 1 194 ? -8.864 8.857 -11.006 1.00 88.12 194 GLY A N 1
ATOM 1571 C CA . GLY A 1 194 ? -7.811 7.940 -11.453 1.00 88.12 194 GLY A CA 1
ATOM 1572 C C . GLY A 1 194 ? -6.815 8.514 -12.465 1.00 88.12 194 GLY A C 1
ATOM 1573 O O . GLY A 1 194 ? -5.830 7.845 -12.769 1.00 88.12 194 GLY A O 1
ATOM 1574 N N . VAL A 1 195 ? -6.998 9.747 -12.956 1.00 91.62 195 VAL A N 1
ATOM 1575 C CA . VAL A 1 195 ? -6.106 10.346 -13.972 1.00 91.62 195 VAL A CA 1
ATOM 1576 C C . VAL A 1 195 ? -4.669 10.445 -13.463 1.00 91.62 195 VAL A C 1
ATOM 1578 O O . VAL A 1 195 ? -3.731 10.082 -14.171 1.00 91.62 195 VAL A O 1
ATOM 1581 N N . GLY A 1 196 ? -4.490 10.882 -12.215 1.00 91.75 196 GLY A N 1
ATOM 1582 C CA . GLY A 1 196 ? -3.168 10.978 -11.607 1.00 91.75 196 GLY A CA 1
ATOM 1583 C C . GLY A 1 196 ? -2.463 9.626 -11.499 1.00 91.75 196 GLY A C 1
ATOM 1584 O O . GLY A 1 196 ? -1.304 9.507 -11.884 1.00 91.75 196 GLY A O 1
ATOM 1585 N N . THR A 1 197 ? -3.183 8.585 -11.076 1.00 93.25 197 THR A N 1
ATOM 1586 C CA . THR A 1 197 ? -2.663 7.213 -11.010 1.00 93.25 197 THR A CA 1
ATOM 1587 C C . THR A 1 197 ? -2.187 6.722 -12.375 1.00 93.25 197 THR A C 1
ATOM 1589 O O . THR A 1 197 ? -1.076 6.210 -12.483 1.00 93.25 197 THR A O 1
ATOM 1592 N N . VAL A 1 198 ? -2.984 6.931 -13.429 1.00 94.75 198 VAL A N 1
ATOM 1593 C CA . VAL A 1 198 ? -2.620 6.540 -14.800 1.00 94.75 198 VAL A CA 1
ATOM 1594 C C . VAL A 1 198 ? -1.326 7.225 -15.238 1.00 94.75 198 VAL A C 1
ATOM 1596 O O . VAL A 1 198 ? -0.420 6.556 -15.728 1.00 94.75 198 VAL A O 1
ATOM 1599 N N . LEU A 1 199 ? -1.208 8.539 -15.027 1.00 93.88 199 LEU A N 1
ATOM 1600 C CA . LEU A 1 199 ? -0.009 9.293 -15.400 1.00 93.88 199 LEU A CA 1
ATOM 1601 C C . LEU A 1 199 ? 1.234 8.806 -14.652 1.00 93.88 199 LEU A C 1
ATOM 1603 O O . LEU A 1 199 ? 2.289 8.651 -15.265 1.00 93.88 199 LEU A O 1
ATOM 1607 N N . VAL A 1 200 ? 1.114 8.534 -13.349 1.00 93.62 200 VAL A N 1
ATOM 1608 C CA . VAL A 1 200 ? 2.242 8.037 -12.554 1.00 93.62 200 VAL A CA 1
ATOM 1609 C C . VAL A 1 200 ? 2.690 6.657 -13.040 1.00 93.62 200 VAL A C 1
ATOM 1611 O O . VAL A 1 200 ? 3.893 6.456 -13.209 1.00 93.62 200 VAL A O 1
ATOM 1614 N N . LEU A 1 201 ? 1.762 5.736 -13.324 1.00 95.06 201 LEU A N 1
ATOM 1615 C CA . LEU A 1 201 ? 2.092 4.404 -13.846 1.00 95.06 201 LEU A CA 1
ATOM 1616 C C . LEU A 1 201 ? 2.765 4.469 -15.219 1.00 95.06 201 LEU A C 1
ATOM 1618 O O . LEU A 1 201 ? 3.803 3.838 -15.415 1.00 95.06 201 LEU A O 1
ATOM 1622 N N . LEU A 1 202 ? 2.213 5.269 -16.137 1.00 95.88 202 LEU A N 1
ATOM 1623 C CA . LEU A 1 202 ? 2.772 5.446 -17.476 1.00 95.88 202 LEU A CA 1
ATOM 1624 C C . LEU A 1 202 ? 4.189 6.021 -17.413 1.00 95.88 202 LEU A C 1
ATOM 1626 O O . LEU A 1 202 ? 5.095 5.486 -18.047 1.00 95.88 202 LEU A O 1
ATOM 1630 N N . PHE A 1 203 ? 4.391 7.087 -16.631 1.00 93.62 203 PHE A N 1
ATOM 1631 C CA . PHE A 1 203 ? 5.689 7.749 -16.524 1.00 93.62 203 PHE A CA 1
ATOM 1632 C C . PHE A 1 203 ? 6.733 6.855 -15.848 1.00 93.62 203 PHE A C 1
ATOM 1634 O O . PHE A 1 203 ? 7.850 6.750 -16.342 1.00 93.62 203 PHE A O 1
ATOM 1641 N N . ASN A 1 204 ? 6.373 6.152 -14.768 1.00 93.56 204 ASN A N 1
ATOM 1642 C CA . ASN A 1 204 ? 7.294 5.208 -14.129 1.00 93.56 204 ASN A C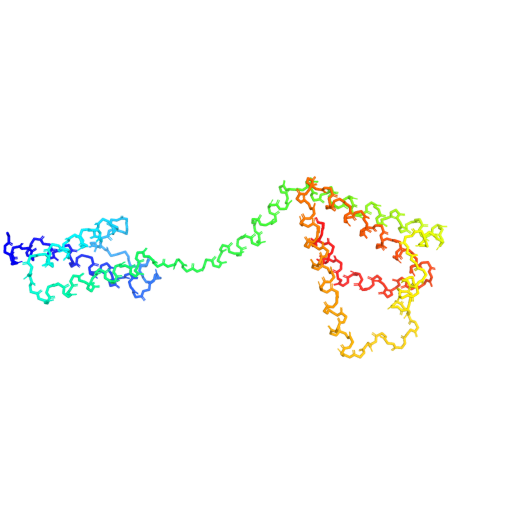A 1
ATOM 1643 C C . ASN A 1 204 ? 7.659 4.058 -15.072 1.00 93.56 204 ASN A C 1
ATOM 1645 O O . ASN A 1 204 ? 8.835 3.725 -15.184 1.00 93.56 204 ASN A O 1
ATOM 1649 N N . GLY A 1 205 ? 6.679 3.490 -15.782 1.00 95.19 205 GLY A N 1
ATOM 1650 C CA . GLY A 1 205 ? 6.932 2.448 -16.772 1.00 95.19 205 GLY A CA 1
ATOM 1651 C C . GLY A 1 205 ? 7.885 2.930 -17.867 1.00 95.19 205 GLY A C 1
ATOM 1652 O O . GLY A 1 205 ? 8.929 2.316 -18.081 1.00 95.19 205 GLY A O 1
ATOM 1653 N N . LEU A 1 206 ? 7.578 4.071 -18.498 1.00 96.56 206 LEU A N 1
ATOM 1654 C CA . LEU A 1 206 ? 8.411 4.680 -19.541 1.00 96.56 206 LEU A CA 1
ATOM 1655 C C . LEU A 1 206 ? 9.855 4.895 -19.072 1.00 96.56 206 LEU A C 1
ATOM 1657 O O . LEU A 1 206 ? 10.777 4.416 -19.736 1.00 96.56 206 LEU A O 1
ATOM 1661 N N . THR A 1 207 ? 10.043 5.563 -17.933 1.00 94.31 207 THR A N 1
ATOM 1662 C CA . THR A 1 207 ? 11.366 5.908 -17.396 1.00 94.31 207 THR A CA 1
ATOM 1663 C C . THR A 1 207 ? 12.172 4.664 -17.036 1.00 94.31 207 THR A C 1
ATOM 1665 O O . THR A 1 207 ? 13.322 4.544 -17.454 1.00 94.31 207 THR A O 1
ATOM 1668 N N . ILE A 1 208 ? 11.576 3.701 -16.321 1.00 93.94 208 ILE A N 1
ATOM 1669 C CA . ILE A 1 208 ? 12.269 2.461 -15.940 1.00 93.94 208 ILE A CA 1
ATOM 1670 C C . ILE A 1 208 ? 12.679 1.674 -17.186 1.00 93.94 208 ILE A C 1
ATOM 1672 O O . ILE A 1 208 ? 13.811 1.202 -17.258 1.00 93.94 208 ILE A O 1
ATOM 1676 N N . GLY A 1 209 ? 11.793 1.552 -18.177 1.00 96.06 209 GLY A N 1
ATOM 1677 C CA . GLY A 1 209 ? 12.108 0.837 -19.411 1.00 96.06 209 GLY A CA 1
ATOM 1678 C C . GLY A 1 209 ? 13.206 1.516 -20.233 1.00 96.06 209 GLY A C 1
ATOM 1679 O O . GLY A 1 209 ? 14.112 0.831 -20.703 1.00 96.06 209 GLY A O 1
ATOM 1680 N N . ALA A 1 210 ? 13.195 2.850 -20.337 1.00 96.44 210 ALA A N 1
ATOM 1681 C CA . ALA A 1 210 ? 14.224 3.603 -21.055 1.00 96.44 210 ALA A CA 1
ATOM 1682 C C . ALA A 1 210 ? 15.601 3.460 -20.388 1.00 96.44 210 ALA A C 1
ATOM 1684 O O . ALA A 1 210 ? 16.580 3.164 -21.070 1.00 96.44 210 ALA A O 1
ATOM 1685 N N . VAL A 1 211 ? 15.669 3.590 -19.057 1.00 94.88 211 VAL A N 1
ATOM 1686 C CA . VAL A 1 211 ? 16.907 3.382 -18.287 1.00 94.88 211 VAL A CA 1
ATOM 1687 C C . VAL A 1 211 ? 17.395 1.941 -18.423 1.00 94.88 211 VAL A C 1
ATOM 1689 O O . VAL A 1 211 ? 18.571 1.717 -18.699 1.00 94.88 211 VAL A O 1
ATOM 1692 N N . ALA A 1 212 ? 16.501 0.960 -18.280 1.00 95.50 212 ALA A N 1
ATOM 1693 C CA . ALA A 1 212 ? 16.844 -0.451 -18.422 1.00 95.50 212 ALA A CA 1
ATOM 1694 C C . ALA A 1 212 ? 17.412 -0.766 -19.814 1.00 95.50 212 ALA A C 1
ATOM 1696 O O . ALA A 1 212 ? 18.418 -1.467 -19.917 1.00 95.50 212 ALA A O 1
ATOM 1697 N N . GLY A 1 213 ? 16.790 -0.241 -20.874 1.00 96.19 213 GLY A N 1
ATOM 1698 C CA . GLY A 1 213 ? 17.235 -0.441 -22.253 1.00 96.19 213 GLY A CA 1
ATOM 1699 C C . GLY A 1 213 ? 18.564 0.252 -22.530 1.00 96.19 213 GLY A C 1
ATOM 1700 O O . GLY A 1 213 ? 19.483 -0.366 -23.052 1.00 96.19 213 GLY A O 1
ATOM 1701 N N . HIS A 1 214 ? 18.724 1.500 -22.088 1.00 96.00 214 HIS A N 1
ATOM 1702 C CA . HIS A 1 214 ? 19.985 2.228 -22.236 1.00 96.00 214 HIS A CA 1
ATOM 1703 C C . HIS A 1 214 ? 21.149 1.523 -21.537 1.00 96.00 214 HIS A C 1
ATOM 1705 O O . HIS A 1 214 ? 22.165 1.226 -22.163 1.00 96.00 214 HIS A O 1
ATOM 1711 N N . LEU A 1 215 ? 20.982 1.170 -20.258 1.00 94.75 215 LEU A N 1
ATOM 1712 C CA . LEU A 1 215 ? 22.012 0.472 -19.485 1.00 94.75 215 LEU A CA 1
ATOM 1713 C C . LEU A 1 215 ? 22.340 -0.897 -20.085 1.00 94.75 215 LEU A C 1
ATOM 1715 O O . LEU A 1 215 ? 23.502 -1.302 -20.111 1.00 94.75 215 LEU A O 1
ATOM 1719 N N . GLN A 1 216 ? 21.335 -1.614 -20.590 1.00 94.81 216 GLN A N 1
ATOM 1720 C CA . GLN A 1 216 ? 21.547 -2.873 -21.292 1.00 94.81 216 GLN A CA 1
ATOM 1721 C C . GLN A 1 216 ? 22.356 -2.669 -22.582 1.00 94.81 216 GLN A C 1
ATOM 1723 O O . GLN A 1 216 ? 23.270 -3.454 -22.840 1.00 94.81 216 GLN A O 1
ATOM 1728 N N . HIS A 1 217 ? 22.065 -1.617 -23.349 1.00 93.44 217 HIS A N 1
ATOM 1729 C CA . HIS A 1 217 ? 22.758 -1.285 -24.591 1.00 93.44 217 HIS A CA 1
ATOM 1730 C C . HIS A 1 217 ? 24.246 -0.972 -24.369 1.00 93.44 217 HIS A C 1
ATOM 1732 O O . HIS A 1 217 ? 25.093 -1.492 -25.092 1.00 93.44 217 HIS A O 1
ATOM 1738 N N . ILE A 1 218 ? 24.582 -0.191 -23.337 1.00 92.62 218 ILE A N 1
ATOM 1739 C CA . ILE A 1 218 ? 25.974 0.199 -23.039 1.00 92.62 218 ILE A CA 1
ATOM 1740 C C . ILE A 1 218 ? 26.771 -0.863 -22.254 1.00 92.62 218 ILE A C 1
ATOM 1742 O O . ILE A 1 218 ? 27.932 -0.645 -21.924 1.00 92.62 218 ILE A O 1
ATOM 1746 N N . GLY A 1 219 ? 26.169 -2.013 -21.926 1.00 91.56 219 GLY A N 1
ATOM 1747 C CA . GLY A 1 219 ? 26.827 -3.105 -21.189 1.00 91.56 219 GLY A CA 1
ATOM 1748 C C . GLY A 1 219 ? 26.738 -3.023 -19.656 1.00 91.56 219 GLY A C 1
ATOM 1749 O O . GLY A 1 219 ? 27.280 -3.880 -18.959 1.00 91.56 219 GLY A O 1
ATOM 1750 N N . HIS A 1 220 ? 25.997 -2.055 -19.116 1.00 92.44 220 HIS A N 1
ATOM 1751 C CA . HIS A 1 220 ? 25.758 -1.845 -17.680 1.00 92.44 220 HIS A CA 1
ATOM 1752 C C . HIS A 1 220 ? 24.498 -2.585 -17.167 1.00 92.44 220 HIS A C 1
ATOM 1754 O O . HIS A 1 220 ? 24.129 -2.487 -15.995 1.00 92.44 220 HIS A O 1
ATOM 1760 N N . GLY A 1 221 ? 23.824 -3.369 -18.018 1.00 89.62 221 GLY A N 1
ATOM 1761 C CA . GLY A 1 221 ? 22.575 -4.061 -17.671 1.00 89.62 221 GLY A CA 1
ATOM 1762 C C . GLY A 1 221 ? 22.717 -5.113 -16.562 1.00 89.62 221 GLY A C 1
ATOM 1763 O O . GLY A 1 221 ? 21.802 -5.308 -15.768 1.00 89.62 221 GLY A O 1
ATOM 1764 N N . GLY A 1 222 ? 23.872 -5.777 -16.447 1.00 89.19 222 GLY A N 1
ATOM 1765 C CA . GLY A 1 222 ? 24.095 -6.824 -15.440 1.00 89.19 222 GLY A CA 1
ATOM 1766 C C . GLY A 1 222 ? 23.891 -6.342 -13.992 1.00 89.19 222 GLY A C 1
ATOM 1767 O O . GLY A 1 222 ? 23.072 -6.923 -13.274 1.00 89.19 222 GLY A O 1
ATOM 1768 N N . PRO A 1 223 ? 24.620 -5.302 -13.539 1.00 87.00 223 PRO A N 1
ATOM 1769 C CA . PRO A 1 223 ? 24.388 -4.661 -12.243 1.00 87.00 223 PRO A CA 1
ATOM 1770 C C . PRO A 1 223 ? 22.942 -4.189 -12.042 1.00 87.00 223 PRO A C 1
ATOM 1772 O O . PRO A 1 223 ? 22.361 -4.452 -10.988 1.00 87.00 223 PRO A O 1
ATOM 1775 N N . PHE A 1 224 ? 22.342 -3.571 -13.063 1.00 88.25 224 PHE A N 1
ATOM 1776 C CA . PHE A 1 224 ? 20.965 -3.077 -13.016 1.00 88.25 224 PHE A CA 1
ATOM 1777 C C . PHE A 1 224 ? 19.942 -4.190 -12.750 1.00 88.25 224 PHE A C 1
ATOM 1779 O O . PHE A 1 224 ? 19.178 -4.113 -11.789 1.00 88.25 224 PHE A O 1
ATOM 1786 N N . TRP A 1 225 ? 19.956 -5.273 -13.531 1.00 89.75 225 TRP A N 1
ATOM 1787 C CA . TRP A 1 225 ? 18.981 -6.358 -13.375 1.00 89.75 225 TRP A CA 1
ATOM 1788 C C . TRP A 1 225 ? 19.111 -7.095 -12.042 1.00 89.75 225 TRP A C 1
ATOM 1790 O O . TRP A 1 225 ? 18.100 -7.515 -11.483 1.00 89.75 225 TRP A O 1
ATOM 1800 N N . ARG A 1 226 ? 20.327 -7.217 -11.490 1.00 88.50 226 ARG A N 1
ATOM 1801 C CA . ARG A 1 226 ? 20.527 -7.774 -10.139 1.00 88.50 226 ARG A CA 1
ATOM 1802 C C . ARG A 1 226 ? 19.892 -6.897 -9.066 1.00 88.50 226 ARG A C 1
ATOM 1804 O O . ARG A 1 226 ? 19.255 -7.421 -8.155 1.00 88.50 226 ARG A O 1
ATOM 1811 N N . PHE A 1 227 ? 20.035 -5.579 -9.191 1.00 84.94 227 PHE A N 1
ATOM 1812 C CA . PHE A 1 227 ? 19.388 -4.630 -8.292 1.00 84.94 227 PHE A CA 1
ATOM 1813 C C . PHE A 1 227 ? 17.860 -4.723 -8.395 1.00 84.94 227 PHE A C 1
ATOM 1815 O O . PHE A 1 227 ? 17.190 -4.920 -7.380 1.00 84.94 227 PHE A O 1
ATOM 1822 N N . VAL A 1 228 ? 17.318 -4.678 -9.616 1.00 86.31 228 VAL A N 1
ATOM 1823 C CA . VAL A 1 228 ? 15.871 -4.770 -9.864 1.00 86.31 228 VAL A CA 1
ATOM 1824 C C . VAL A 1 228 ? 15.298 -6.095 -9.364 1.00 86.31 228 VAL A C 1
ATOM 1826 O O . VAL A 1 228 ? 14.245 -6.095 -8.738 1.00 86.31 228 VAL A O 1
ATOM 1829 N N . ALA A 1 229 ? 15.986 -7.221 -9.558 1.00 86.50 229 ALA A N 1
ATOM 1830 C CA . ALA A 1 229 ? 15.521 -8.520 -9.071 1.00 86.50 229 ALA A CA 1
ATOM 1831 C C . ALA A 1 229 ? 15.407 -8.580 -7.535 1.00 86.50 229 ALA A C 1
ATOM 1833 O O . ALA A 1 229 ? 14.514 -9.249 -7.018 1.00 86.50 229 ALA A O 1
ATOM 1834 N N . GLY A 1 230 ? 16.278 -7.870 -6.808 1.00 83.00 230 GLY A N 1
ATOM 1835 C CA . GLY A 1 230 ? 16.242 -7.808 -5.343 1.00 83.00 230 GLY A CA 1
ATOM 1836 C C . GLY A 1 230 ? 15.123 -6.931 -4.767 1.00 83.00 230 GLY A C 1
ATOM 1837 O O . GLY A 1 230 ? 14.695 -7.168 -3.641 1.00 83.00 230 GLY A O 1
ATOM 1838 N N . HIS A 1 231 ? 14.633 -5.949 -5.530 1.00 81.88 231 HIS A N 1
ATOM 1839 C CA . HIS A 1 231 ? 13.748 -4.893 -5.014 1.00 81.88 231 HIS A CA 1
ATOM 1840 C C . HIS A 1 231 ? 12.377 -4.842 -5.704 1.00 81.88 231 HIS A C 1
ATOM 1842 O O . HIS A 1 231 ? 11.363 -4.530 -5.077 1.00 81.88 231 HIS A O 1
ATOM 1848 N N . GLY A 1 232 ? 12.314 -5.208 -6.984 1.00 80.38 232 GLY A N 1
ATOM 1849 C CA . GLY A 1 232 ? 11.154 -4.987 -7.844 1.00 80.38 232 GLY A CA 1
ATOM 1850 C C . GLY A 1 232 ? 9.879 -5.671 -7.354 1.00 80.38 232 GLY A C 1
ATOM 1851 O O . GLY A 1 232 ? 8.799 -5.113 -7.504 1.00 80.38 232 GLY A O 1
ATOM 1852 N N . ALA A 1 233 ? 9.988 -6.833 -6.704 1.00 82.19 233 ALA A N 1
ATOM 1853 C CA . ALA A 1 233 ? 8.827 -7.542 -6.168 1.00 82.19 233 ALA A CA 1
ATOM 1854 C C . ALA A 1 233 ? 8.109 -6.786 -5.039 1.00 82.19 233 ALA A C 1
ATOM 1856 O O . ALA A 1 233 ? 6.923 -7.012 -4.856 1.00 82.19 233 ALA A O 1
ATOM 1857 N N . PHE A 1 234 ? 8.803 -5.923 -4.290 1.00 78.81 234 PHE A N 1
ATOM 1858 C CA . PHE A 1 234 ? 8.190 -5.099 -3.244 1.00 78.81 234 PHE A CA 1
ATOM 1859 C C . PHE A 1 234 ? 7.818 -3.712 -3.767 1.00 78.81 234 PHE A C 1
ATOM 1861 O O . PHE A 1 234 ? 6.761 -3.184 -3.428 1.00 78.81 234 PHE A O 1
ATOM 1868 N N . GLU A 1 235 ? 8.682 -3.124 -4.595 1.00 83.12 235 GLU A N 1
ATOM 1869 C CA . GLU A 1 235 ? 8.530 -1.746 -5.063 1.00 83.12 235 GLU A CA 1
ATOM 1870 C C . GLU A 1 235 ? 7.478 -1.621 -6.170 1.00 83.12 235 GLU A C 1
ATOM 1872 O O . GLU A 1 235 ? 6.617 -0.746 -6.106 1.00 83.12 235 GLU A O 1
ATOM 1877 N N . LEU A 1 236 ? 7.482 -2.524 -7.157 1.00 83.00 236 LEU A N 1
ATOM 1878 C CA . LEU A 1 236 ? 6.559 -2.439 -8.292 1.00 83.00 236 LEU A CA 1
ATOM 1879 C C . LEU A 1 236 ? 5.131 -2.817 -7.891 1.00 83.00 236 LEU A C 1
ATOM 1881 O O . LEU A 1 236 ? 4.183 -2.165 -8.318 1.00 83.00 236 LEU A O 1
ATOM 1885 N N . THR A 1 237 ? 4.966 -3.804 -7.005 1.00 83.31 237 THR A N 1
ATOM 1886 C CA . THR A 1 237 ? 3.648 -4.180 -6.458 1.00 83.31 237 THR A CA 1
ATOM 1887 C C . THR A 1 237 ? 3.069 -3.135 -5.508 1.00 83.31 237 THR A C 1
ATOM 1889 O O . THR A 1 237 ? 1.917 -3.239 -5.106 1.00 83.31 237 THR A O 1
ATOM 1892 N N . ALA A 1 238 ? 3.871 -2.164 -5.058 1.00 81.75 238 ALA A N 1
ATOM 1893 C CA . ALA A 1 238 ? 3.370 -1.082 -4.215 1.00 81.75 238 ALA A CA 1
ATOM 1894 C C . ALA A 1 238 ? 2.611 -0.021 -5.028 1.00 81.75 238 ALA A C 1
ATOM 1896 O O . ALA A 1 238 ? 1.813 0.723 -4.455 1.00 81.75 238 ALA A O 1
ATOM 1897 N N . ILE A 1 239 ? 2.864 0.061 -6.338 1.00 83.56 239 ILE A N 1
ATOM 1898 C CA . ILE A 1 239 ? 2.231 1.037 -7.234 1.00 83.56 239 ILE A CA 1
ATOM 1899 C C . ILE A 1 239 ? 1.267 0.393 -8.244 1.00 83.56 239 ILE A C 1
ATOM 1901 O O . ILE A 1 239 ? 0.357 1.084 -8.698 1.00 83.56 239 ILE A O 1
ATOM 1905 N N . VAL A 1 240 ? 1.440 -0.899 -8.561 1.00 84.75 240 VAL A N 1
ATOM 1906 C CA . VAL A 1 240 ? 0.582 -1.720 -9.444 1.00 84.75 240 VAL A CA 1
ATOM 1907 C C . VAL A 1 240 ? -0.299 -2.658 -8.630 1.00 84.75 240 VAL A C 1
ATOM 1909 O O . VAL A 1 240 ? -1.530 -2.630 -8.856 1.00 84.75 240 VAL A O 1
#

Secondary structure (DSSP, 8-state):
--HHHHHHHHHHHHHHHHHHHHHHHS-HHHHTT---TTPPPTTTHHHHHHHHHHHHHHHHHTT--HHHHHHHHHHHHHHHHHHTPPPPP-HHHHHHIIIIIHHHHHHHTHHHHHHHHHHHHHHHHHHHHHHHH-TTGGGGTS-HHHHHHHHHHT-TT-TTSS--HHHHHHHHHHHHHHHHHHHHHHHHHHTTTTHHHHHHHHHHHHHHHHHHHHHHHTT-HHHHHHHHHHHHHHHGGGT-

Foldseek 3Di:
DDPVVLCVVCVVLLVLLVVLLVLCVPDVVSSVVDPDDSHDDPVCLVVSLVVLVVSLVVCVVVVHDPVVNVSSVVSNVSSCCRVPPDDDDPVVVVVCCVPPVVVVVCVVCVVVVVVLVCLQQVLLQVLLVVCLVPVCSLVVLDPPVVLVVLCVVLPPPDPPPPPDPVVVVVVVVVVVCVLVVLLVQLVVVVVVVNPSLSVSSNSNSNNNSNSCNNCVNVVSNVSVVVVCVVPVVPRVVSSD

Radius of gyration: 33.9 Å; chains: 1; bounding box: 75×38×87 Å

pLDDT: mean 86.98, std 11.78, range [46.56, 97.94]

Sequence (240 aa):
MKQEQFVARYQQEWQALERWLALRGESARRARRQVADNALNDEDIPQHYRRLCQQLALARKRGYSPQLVARLQLLMQQGHGLLYRTPPPQWRRAVEFLFADFPQLVRSQARTMWLAAGLFVAPLVTSFLLAQLDPTFIHLLMDNSDIAAMERMYDPGSPDLGRDSGTDWMMFGHYIMNNISIGLRTFASGLLAGVGTVLVLLFNGLTIGAVAGHLQHIGHGGPFWRFVAGHGAFELTAIV